Protein AF-A0A848F8J2-F1 (afdb_monomer)

Radius of gyration: 23.56 Å; Cα contacts (8 Å, |Δi|>4): 504; chains: 1; bounding box: 67×53×57 Å

pLDDT: mean 70.03, std 22.29, range [23.88, 97.38]

Secondary structure (DSSP, 8-state):
---EEEEEEEHHHHGGGS-GGGHHHHHHH--TTSEEEEEE---STT--B-HHHHHHHHHHH-SPPTT-EEEEES-B-HHHHHHHHHTTEEEEESS-----HHHHHHHHTS---------------PPPPPS---HHHHT-HHHHHHHS-----PPPPPP----PPPPPPTTSPPPHHHHHHHHHTEEEEETT-SS-B-TT---TTHHHHHHHTT-SEEEEE--SSGGG----HHHHHHHHHHHHHHHHHTT--EEEEEEEETT---PPPEEEEEEET--HHHHHHHHHHTT-SEEEEEETTEEEEEEEPHHHHHHHHHHHTT--

Organism: NCBI:txid2728836

Sequence (324 aa):
MKPTIRARIPGDKLHHAVPRAYHEALRKATRPEAQYSLLLFAHAPRDVVPSPPVRKALRRLGEPAPDGVVAVGTVFTEEALKLLDEAGARVVAYRKSRWTDESARQRQLKPGGIGPAPQGKGELHPPALPPCLDDAALHSCELVLAHACAYTDAAAPDEEPGGVPAEADPMAPADADDLLAGYANTNYFVAGLDAPLHPGDRNPALAGFLAGQGARSLAVLTAYNPRSQMLSLEENARRQGALRAALEAAGLRCVEAEGRARDGSARPVEPLLAVFDAPPLLLQRLMEEFGQNAVLLAAADAPPRLWLRPTFMRELAREEYASS

Mean predicted aligned error: 18.42 Å

Foldseek 3Di:
DAKDKDAWDALLCVCVVDDVLQNVVSPVQDDRRATWIETEDEAPQPDEAEQPNLVVRLVVNPDIGPVYYEYEYAHYEPNSVVSCVVRVYHYRHSDYDHDHNVNNVVVVVDDPDDDDDDDDDDDDDDDDDDPDPDPCCQLDLCNLVVLFDDPDDDDDDDDDDDDDDDDDDPDDPDAPVVVVVQQQQKWKAFPPQPGTAHAPDADQSQQVSCVVVVFFKKKKFALACALVNHDDPVVRVVSRVVLVVLCVVVVWDWTWMWIDGNVNPPDPTGIIIIIGSHGNVVVLVSCVVSNNQWMWMDGNPGRIGIRGRPVSVVVSVVSVVVVD

InterPro domains:
  IPR021710 Protein of unknown function DUF3293 [PF11697] (221-295)

Nearest PDB structures (foldseek):
  8ien-assembly1_P  TM=4.217E-01  e=2.468E+00  Homo sapiens
  3dtz-assembly1_C  TM=3.255E-01  e=3.139E+00  Thermoplasma acidophilum
  3dtz-assembly1_E  TM=3.085E-01  e=5.728E+00  Thermoplasma acidophilum
  3dtz-assembly1_B  TM=3.036E-01  e=8.728E+00  Thermoplasma acidophilum

Solvent-accessible surface area (backbone atoms only — not comparable to full-atom values): 18822 Å² total; per-residue (Å²): 130,82,66,49,74,45,75,62,38,44,34,68,55,43,52,81,78,45,64,76,93,46,36,65,59,45,56,75,74,46,50,56,93,38,33,28,17,41,38,41,45,67,63,49,100,84,40,68,42,40,33,69,57,49,56,53,45,56,68,71,61,60,80,68,24,94,72,27,35,38,37,35,31,22,25,48,11,57,60,23,47,51,56,33,53,78,65,61,31,48,77,44,54,76,46,93,61,94,39,42,49,65,60,52,44,60,60,65,72,60,74,88,80,77,82,93,79,79,95,76,83,88,81,96,69,84,84,72,81,76,85,81,76,53,74,69,65,48,54,31,56,68,56,51,50,71,65,28,53,82,79,72,81,83,77,83,81,84,84,86,85,90,84,88,86,77,89,79,69,98,75,66,80,70,51,71,64,56,54,50,47,52,62,56,44,28,35,38,39,40,69,90,48,97,63,56,48,32,56,64,43,74,52,85,61,48,39,60,47,30,53,76,66,76,38,63,28,38,36,39,42,53,30,51,38,39,68,79,43,87,65,56,70,66,58,25,51,52,39,35,52,51,49,50,51,53,39,50,75,68,72,44,56,67,41,58,22,37,42,40,54,68,86,67,58,93,65,77,77,40,73,30,37,35,27,43,49,66,34,51,73,55,52,53,48,50,26,62,74,40,32,30,49,58,32,42,38,35,40,60,91,48,45,23,31,48,27,61,30,74,65,47,57,52,49,50,55,49,49,61,66,70,80,106

Structure (mmCIF, N/CA/C/O backbone):
data_AF-A0A848F8J2-F1
#
_entry.id   AF-A0A848F8J2-F1
#
loop_
_atom_site.group_PDB
_atom_site.id
_atom_site.type_symbol
_atom_site.label_atom_id
_atom_site.label_alt_id
_atom_site.label_comp_id
_atom_site.label_asym_id
_atom_site.label_entity_id
_atom_site.label_seq_id
_atom_site.pdbx_PDB_ins_code
_atom_site.Cartn_x
_atom_site.Cartn_y
_atom_site.Cartn_z
_atom_site.occupancy
_atom_site.B_iso_or_equiv
_atom_site.auth_seq_id
_atom_site.auth_comp_id
_atom_site.auth_asym_id
_atom_site.auth_atom_id
_atom_site.pdbx_PDB_model_num
ATOM 1 N N . MET A 1 1 ? -27.385 -5.471 3.189 1.00 65.38 1 MET A N 1
ATOM 2 C CA . MET A 1 1 ? -27.061 -5.648 4.627 1.00 65.38 1 MET A CA 1
ATOM 3 C C . MET A 1 1 ? -28.319 -5.545 5.496 1.00 65.38 1 MET A C 1
ATOM 5 O O . MET A 1 1 ? -29.215 -4.784 5.138 1.00 65.38 1 MET A O 1
ATOM 9 N N . LYS A 1 2 ? -28.413 -6.297 6.606 1.00 71.19 2 LYS A N 1
ATOM 10 C CA . LYS A 1 2 ? -29.539 -6.238 7.562 1.00 71.19 2 LYS A CA 1
ATOM 11 C C . LYS A 1 2 ? -29.046 -5.628 8.887 1.00 71.19 2 LYS A C 1
ATOM 13 O O . LYS A 1 2 ? -28.210 -6.259 9.522 1.00 71.19 2 LYS A O 1
ATOM 18 N N . PRO A 1 3 ? -29.523 -4.438 9.294 1.00 79.56 3 PRO A N 1
ATOM 19 C CA . PRO A 1 3 ? -29.117 -3.828 10.556 1.00 79.56 3 PRO A CA 1
ATOM 20 C C . PRO A 1 3 ? -29.762 -4.539 11.748 1.00 79.56 3 PRO A C 1
ATOM 22 O O . PRO A 1 3 ? -30.919 -4.977 11.672 1.00 79.56 3 PRO A O 1
ATOM 25 N N . THR A 1 4 ? -29.019 -4.617 12.847 1.00 79.75 4 THR A N 1
ATOM 26 C CA . THR A 1 4 ? -29.522 -5.044 14.152 1.00 79.75 4 THR A CA 1
ATOM 27 C C . THR A 1 4 ? -30.098 -3.826 14.858 1.00 79.75 4 THR A C 1
ATOM 29 O O . THR A 1 4 ? -29.409 -2.830 15.054 1.00 79.75 4 THR A O 1
ATOM 32 N N . ILE A 1 5 ? -31.375 -3.904 15.219 1.00 84.06 5 ILE A N 1
ATOM 33 C CA . ILE A 1 5 ? -32.110 -2.818 15.870 1.00 84.06 5 ILE A CA 1
ATOM 34 C C . ILE A 1 5 ? -32.433 -3.284 17.279 1.00 84.06 5 ILE A C 1
ATOM 36 O O . ILE A 1 5 ? -32.982 -4.374 17.454 1.00 84.06 5 ILE A O 1
ATOM 40 N N . ARG A 1 6 ? -32.096 -2.471 18.274 1.00 80.06 6 ARG A N 1
ATOM 41 C CA . ARG A 1 6 ? -32.472 -2.710 19.665 1.00 80.06 6 ARG A CA 1
ATOM 42 C C . ARG A 1 6 ? -33.010 -1.418 20.256 1.00 80.06 6 ARG A C 1
ATOM 44 O O . ARG A 1 6 ? -32.333 -0.397 20.224 1.00 80.06 6 ARG A O 1
ATOM 51 N N . ALA A 1 7 ? -34.222 -1.471 20.785 1.00 78.62 7 ALA A N 1
ATOM 52 C CA . ALA A 1 7 ? -34.836 -0.335 21.453 1.00 78.62 7 ALA A CA 1
ATOM 53 C C . ALA A 1 7 ? -34.513 -0.365 22.953 1.00 78.62 7 ALA A C 1
ATOM 55 O O . ALA A 1 7 ? -34.409 -1.445 23.536 1.00 78.62 7 ALA A O 1
ATOM 56 N N . ARG A 1 8 ? -34.415 0.821 23.565 1.00 83.81 8 ARG A N 1
ATOM 57 C CA . ARG A 1 8 ? -34.371 1.024 25.026 1.00 83.81 8 ARG A CA 1
ATOM 58 C C . ARG A 1 8 ? -33.260 0.239 25.735 1.00 83.81 8 ARG A C 1
ATOM 60 O O . ARG A 1 8 ? -33.515 -0.508 26.677 1.00 83.81 8 ARG A O 1
ATOM 67 N N . ILE A 1 9 ? -32.021 0.415 25.285 1.00 81.56 9 ILE A N 1
ATOM 68 C CA . ILE A 1 9 ? -30.850 -0.089 26.004 1.00 81.56 9 ILE A CA 1
ATOM 69 C C . ILE A 1 9 ? -30.350 1.006 26.961 1.00 81.56 9 ILE A C 1
ATOM 71 O O . ILE A 1 9 ? -30.119 2.130 26.509 1.00 81.56 9 ILE A O 1
ATOM 75 N N . PRO A 1 10 ? -30.153 0.695 28.253 1.00 82.19 10 PRO A N 1
ATOM 76 C CA . PRO A 1 10 ? -29.422 1.561 29.176 1.00 82.19 10 PRO A CA 1
ATOM 77 C C . PRO A 1 10 ? -28.003 1.879 28.673 1.00 82.19 10 PRO A C 1
ATOM 79 O O . PRO A 1 10 ? -27.331 1.000 28.125 1.00 82.19 10 PRO A O 1
ATOM 82 N N . GLY A 1 11 ? -27.537 3.117 28.838 1.00 74.62 11 GLY A N 1
ATOM 83 C CA . GLY A 1 11 ? -26.233 3.570 28.345 1.00 74.62 11 GLY A CA 1
ATOM 84 C C . GLY A 1 11 ? -25.063 2.768 28.917 1.00 74.62 11 GLY A C 1
ATOM 85 O O . GLY A 1 11 ? -24.152 2.387 28.181 1.00 74.62 11 GLY A O 1
ATOM 86 N N . ASP A 1 12 ? -25.141 2.394 30.195 1.00 76.12 12 ASP A N 1
ATOM 87 C CA . ASP A 1 12 ? -24.174 1.516 30.862 1.00 76.12 12 ASP A CA 1
ATOM 88 C C . ASP A 1 12 ? -24.080 0.122 30.216 1.00 76.12 12 ASP A C 1
ATOM 90 O O . ASP A 1 12 ? -23.006 -0.470 30.193 1.00 76.12 12 ASP A O 1
ATOM 94 N N . LYS A 1 13 ? -25.162 -0.385 29.616 1.00 74.19 13 LYS A N 1
ATOM 95 C CA . LYS A 1 13 ? -25.239 -1.707 28.966 1.00 74.19 13 LYS A CA 1
ATOM 96 C C . LYS A 1 13 ? -25.069 -1.659 27.452 1.00 74.19 13 LYS A C 1
ATOM 98 O O . LYS A 1 13 ? -25.023 -2.713 26.811 1.00 74.19 13 LYS A O 1
ATOM 103 N N . LEU A 1 14 ? -24.949 -0.471 26.864 1.00 73.88 14 LEU A N 1
ATOM 104 C CA . LEU A 1 14 ? -24.878 -0.305 25.412 1.00 73.88 14 LEU A CA 1
ATOM 105 C C . LEU A 1 14 ? -23.631 -0.959 24.809 1.00 73.88 14 LEU A C 1
ATOM 107 O O . LEU A 1 14 ? -23.698 -1.550 23.731 1.00 73.88 14 LEU A O 1
ATOM 111 N N . HIS A 1 15 ? -22.522 -0.940 25.548 1.00 73.44 15 HIS A N 1
ATOM 112 C CA . HIS A 1 15 ? -21.264 -1.559 25.142 1.00 73.44 15 HIS A CA 1
ATOM 113 C C . HIS A 1 15 ? -21.375 -3.090 24.983 1.00 73.44 15 HIS A C 1
ATOM 115 O O . HIS A 1 15 ? -20.743 -3.660 24.101 1.00 73.44 15 HIS A O 1
ATOM 121 N N . HIS A 1 16 ? -22.244 -3.780 25.732 1.00 74.94 16 HIS A N 1
ATOM 122 C CA . HIS A 1 16 ? -22.472 -5.223 25.546 1.00 74.94 16 HIS A CA 1
ATOM 123 C C . HIS A 1 16 ? -23.199 -5.566 24.238 1.00 74.94 16 HIS A C 1
ATOM 125 O O . HIS A 1 16 ? -23.174 -6.714 23.794 1.00 74.94 16 HIS A O 1
ATOM 131 N N . ALA A 1 17 ? -23.883 -4.593 23.633 1.00 69.69 17 ALA A N 1
ATOM 132 C CA . ALA A 1 17 ? -24.648 -4.781 22.405 1.00 69.69 17 ALA A CA 1
ATOM 133 C C . ALA A 1 17 ? -23.855 -4.426 21.137 1.00 69.69 17 ALA A C 1
ATOM 135 O O . ALA A 1 17 ? -24.386 -4.584 20.035 1.00 69.69 17 ALA A O 1
ATOM 136 N N . VAL A 1 18 ? -22.608 -3.965 21.280 1.00 68.94 18 VAL A N 1
ATOM 137 C CA . VAL A 1 18 ? -21.735 -3.562 20.172 1.00 68.94 18 VAL A CA 1
ATOM 138 C C . VAL A 1 18 ? -20.347 -4.209 20.297 1.00 68.94 18 VAL A C 1
ATOM 140 O O . VAL A 1 18 ? -19.910 -4.526 21.406 1.00 68.94 18 VAL A O 1
ATOM 143 N N . PRO A 1 19 ? -19.625 -4.415 19.181 1.00 65.62 19 PRO A N 1
ATOM 144 C CA . PRO A 1 19 ? -18.249 -4.904 19.225 1.00 65.62 19 PRO A CA 1
ATOM 145 C C . PRO A 1 19 ? -17.336 -4.007 20.070 1.00 65.62 19 PRO A C 1
ATOM 147 O O . PRO A 1 19 ? -17.527 -2.790 20.123 1.00 65.62 19 PRO A O 1
ATOM 150 N N . ARG A 1 20 ? -16.297 -4.605 20.671 1.00 62.72 20 ARG A N 1
ATOM 151 C CA . ARG A 1 20 ? -15.348 -3.913 21.563 1.00 62.72 20 ARG A CA 1
ATOM 152 C C . ARG A 1 20 ? -14.714 -2.667 20.939 1.00 62.72 20 ARG A C 1
ATOM 154 O O . ARG A 1 20 ? -14.534 -1.678 21.635 1.00 62.72 20 ARG A O 1
ATOM 161 N N . ALA A 1 21 ? -14.479 -2.690 19.626 1.00 64.12 21 ALA A N 1
ATOM 162 C CA . ALA A 1 21 ? -13.934 -1.570 18.859 1.00 64.12 21 ALA A CA 1
ATOM 163 C C . ALA A 1 21 ? -14.737 -0.259 18.980 1.00 64.12 21 ALA A C 1
ATOM 165 O O . ALA A 1 21 ? -14.200 0.804 18.706 1.00 64.12 21 ALA A O 1
ATOM 166 N N . TYR A 1 22 ? -16.008 -0.318 19.386 1.00 71.50 22 TYR A N 1
ATOM 167 C CA . TYR A 1 22 ? -16.864 0.861 19.515 1.00 71.50 22 TYR A CA 1
ATOM 168 C C . TYR A 1 22 ? -17.042 1.326 20.964 1.00 71.50 22 TYR A C 1
ATOM 170 O O . TYR A 1 22 ? -17.676 2.350 21.178 1.00 71.50 22 TYR A O 1
ATOM 178 N N . HIS A 1 23 ? -16.529 0.599 21.966 1.00 78.00 23 HIS A N 1
ATOM 179 C CA . HIS A 1 23 ? -16.849 0.838 23.385 1.00 78.00 23 HIS A CA 1
ATOM 180 C C . HIS A 1 23 ? -16.468 2.238 23.857 1.00 78.00 23 HIS A C 1
ATOM 182 O O . HIS A 1 23 ? -17.256 2.884 24.544 1.00 78.00 23 HIS A O 1
ATOM 188 N N . GLU A 1 24 ? -15.289 2.714 23.476 1.00 75.56 24 GLU A N 1
ATOM 189 C CA . GLU A 1 24 ? -14.790 4.023 23.889 1.00 75.56 24 GLU A CA 1
ATOM 190 C C . GLU A 1 24 ? -15.572 5.166 23.227 1.00 75.56 24 GLU A C 1
ATOM 192 O O . GLU A 1 24 ? -16.096 6.046 23.910 1.00 75.56 24 GLU A O 1
ATOM 197 N N . ALA A 1 25 ? -15.746 5.106 21.904 1.00 74.38 25 ALA A N 1
ATOM 198 C CA . ALA A 1 25 ? -16.534 6.087 21.164 1.00 74.38 25 ALA A CA 1
ATOM 199 C C . ALA A 1 25 ? -18.000 6.116 21.633 1.00 74.38 25 ALA A C 1
ATOM 201 O O . ALA A 1 25 ? -18.611 7.180 21.719 1.00 74.38 25 A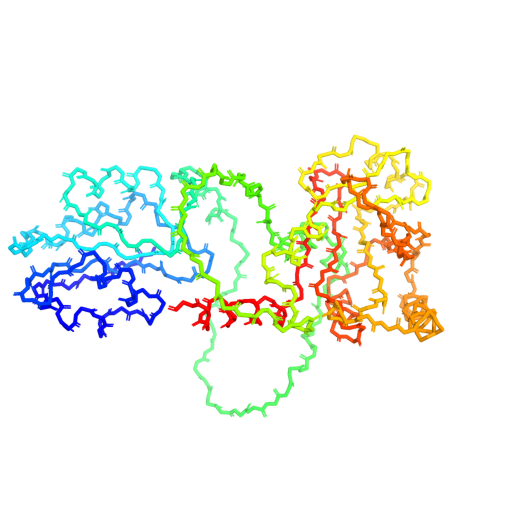LA A O 1
ATOM 202 N N . LEU A 1 26 ? -18.552 4.961 22.015 1.00 77.50 26 LEU A N 1
ATOM 203 C CA . LEU A 1 26 ? -19.886 4.855 22.597 1.00 77.50 26 LEU A CA 1
ATOM 204 C C . LEU A 1 26 ? -19.956 5.506 23.980 1.00 77.50 26 LEU A C 1
ATOM 206 O O . LEU A 1 26 ? -20.909 6.232 24.245 1.00 77.50 26 LEU A O 1
ATOM 210 N N . ARG A 1 27 ? -18.948 5.299 24.840 1.00 79.38 27 ARG A N 1
ATOM 211 C CA . ARG A 1 27 ? -18.852 5.961 26.154 1.00 79.38 27 ARG A CA 1
ATOM 212 C C . ARG A 1 27 ? -18.761 7.479 26.021 1.00 79.38 27 ARG A C 1
ATOM 214 O O . ARG A 1 27 ? -19.392 8.180 26.797 1.00 79.38 27 ARG A O 1
ATOM 221 N N . LYS A 1 28 ? -18.034 7.988 25.022 1.00 80.94 28 LYS A N 1
ATOM 222 C CA . LYS A 1 28 ? -17.962 9.430 24.721 1.00 80.94 28 LYS A CA 1
ATOM 223 C C . LYS A 1 28 ? -19.292 9.978 24.183 1.00 80.94 28 LYS A C 1
ATOM 225 O O . LYS A 1 28 ? -19.646 11.119 24.455 1.00 80.94 28 LYS A O 1
ATOM 230 N N . ALA A 1 29 ? -20.036 9.168 23.429 1.00 77.31 29 ALA A N 1
ATOM 231 C CA . ALA A 1 29 ? -21.286 9.574 22.788 1.00 77.31 29 ALA A CA 1
ATOM 232 C C . ALA A 1 29 ? -22.550 9.365 23.646 1.00 77.31 29 ALA A C 1
ATOM 234 O O . ALA A 1 29 ? -23.627 9.812 23.248 1.00 77.31 29 ALA A O 1
ATOM 235 N N . THR A 1 30 ? -22.472 8.668 24.783 1.00 84.62 30 THR A N 1
ATOM 236 C CA . THR A 1 30 ? -23.648 8.266 25.572 1.00 84.62 30 THR A CA 1
ATOM 237 C C . THR A 1 30 ? -23.450 8.482 27.067 1.00 84.62 30 THR A C 1
ATOM 239 O O . THR A 1 30 ? -22.330 8.511 27.563 1.00 84.62 30 THR A O 1
ATOM 242 N N . ARG A 1 31 ? -24.557 8.633 27.797 1.00 85.38 31 ARG A N 1
ATOM 243 C CA . ARG A 1 31 ? -24.578 8.774 29.254 1.00 85.38 31 ARG A CA 1
ATOM 244 C C . ARG A 1 31 ? -24.967 7.442 29.904 1.00 85.38 31 ARG A C 1
ATOM 246 O O . ARG A 1 31 ? -25.936 6.840 29.440 1.00 85.38 31 ARG A O 1
ATOM 253 N N . PRO A 1 32 ? -24.270 6.973 30.952 1.00 79.81 32 PRO A N 1
ATOM 254 C CA . PRO A 1 32 ? -24.562 5.689 31.596 1.00 79.81 32 PRO A CA 1
ATOM 255 C C . PRO A 1 32 ? -26.017 5.528 32.069 1.00 79.81 32 PRO A C 1
ATOM 257 O O . PRO A 1 32 ? -26.604 4.461 31.908 1.00 79.81 32 PRO A O 1
ATOM 260 N N . GLU A 1 33 ? -26.602 6.596 32.606 1.00 84.81 33 GLU A N 1
ATOM 261 C CA . GLU A 1 33 ? -27.946 6.659 33.191 1.00 84.81 33 GLU A CA 1
ATOM 262 C C . GLU A 1 33 ? -29.083 6.857 32.170 1.00 84.81 33 GLU A C 1
ATOM 264 O O . GLU A 1 33 ? -30.258 6.776 32.525 1.00 84.81 33 GLU A O 1
ATOM 269 N N . ALA A 1 34 ? -28.742 7.102 30.903 1.00 88.19 34 ALA A N 1
ATOM 270 C CA . ALA A 1 34 ? -29.687 7.369 29.821 1.00 88.19 34 ALA A CA 1
ATOM 271 C C . ALA A 1 34 ? -30.157 6.088 29.105 1.00 88.19 34 ALA A C 1
ATOM 273 O O . ALA A 1 34 ? -29.530 5.032 29.198 1.00 88.19 34 ALA A O 1
ATOM 274 N N . GLN A 1 35 ? -31.252 6.172 28.345 1.00 87.56 35 GLN A N 1
ATOM 275 C CA . GLN A 1 35 ? -31.778 5.079 27.523 1.00 87.56 35 GLN A CA 1
ATOM 276 C C . GLN A 1 35 ? -31.746 5.409 26.033 1.00 87.56 35 GLN A C 1
ATOM 278 O O . GLN A 1 35 ? -32.438 6.311 25.561 1.00 87.56 35 GLN A O 1
ATOM 283 N N . TYR A 1 36 ? -31.028 4.590 25.265 1.00 88.50 36 TYR A N 1
ATOM 284 C CA . TYR A 1 36 ? -30.838 4.800 23.833 1.00 88.50 36 TYR A CA 1
ATOM 285 C C . TYR A 1 36 ? -31.440 3.683 22.986 1.00 88.50 36 TYR A C 1
ATOM 287 O O . TYR A 1 36 ? -31.571 2.528 23.399 1.00 88.50 36 TYR A O 1
ATOM 295 N N . SER A 1 37 ? -31.783 4.029 21.750 1.00 86.94 37 SER A N 1
ATOM 296 C CA . SER A 1 37 ? -32.068 3.056 20.699 1.00 86.94 37 SER A CA 1
ATOM 297 C C . SER A 1 37 ? -30.820 2.811 19.865 1.00 86.94 37 SER A C 1
ATOM 299 O O . SER A 1 37 ? -30.243 3.752 19.338 1.00 86.94 37 SER A O 1
ATOM 301 N N . LEU A 1 38 ? -30.405 1.556 19.725 1.00 85.00 38 LEU A N 1
ATOM 302 C CA . LEU A 1 38 ? -29.206 1.170 18.990 1.00 85.00 38 LEU A CA 1
ATOM 303 C C . LEU A 1 38 ? -29.558 0.676 17.583 1.00 85.00 38 LEU A C 1
ATOM 305 O O . LEU A 1 38 ? -30.330 -0.274 17.417 1.00 85.00 38 LEU A O 1
ATOM 309 N N . LEU A 1 39 ? -28.913 1.273 16.584 1.00 86.12 39 LEU A N 1
ATOM 310 C CA . LEU A 1 39 ? -28.864 0.802 15.204 1.00 86.12 39 LEU A CA 1
ATOM 311 C C . LEU A 1 39 ? -27.446 0.311 14.900 1.00 86.12 39 LEU A C 1
ATOM 313 O O . LEU A 1 39 ? -26.558 1.106 14.611 1.00 86.12 39 LEU A O 1
ATOM 317 N N . LEU A 1 40 ? -27.226 -1.000 14.960 1.00 82.75 40 LEU A N 1
ATOM 318 C CA . LEU A 1 40 ? -25.940 -1.608 14.626 1.00 82.75 40 LEU A CA 1
ATOM 319 C C . LEU A 1 40 ? -25.950 -2.086 13.169 1.00 82.75 40 LEU A C 1
ATOM 321 O O . LEU A 1 40 ? -26.688 -3.003 12.794 1.00 82.75 40 LEU A O 1
ATOM 325 N N . PHE A 1 41 ? -25.117 -1.457 12.351 1.00 82.12 41 PHE A N 1
ATOM 326 C CA . PHE A 1 41 ? -24.884 -1.797 10.954 1.00 82.12 41 PHE A CA 1
ATOM 327 C C . PHE A 1 41 ? -23.680 -2.742 10.817 1.00 82.12 41 PHE A C 1
ATOM 329 O O . PHE A 1 41 ? -23.039 -3.121 11.801 1.00 82.12 41 PHE A O 1
ATOM 336 N N . ALA A 1 42 ? -23.416 -3.199 9.590 1.00 67.88 42 ALA A N 1
ATOM 337 C CA . ALA A 1 42 ? -22.268 -4.063 9.341 1.00 67.88 42 ALA A CA 1
ATOM 338 C C . ALA A 1 42 ? -20.972 -3.298 9.647 1.00 67.88 42 ALA A C 1
ATOM 340 O O . ALA A 1 42 ? -20.885 -2.088 9.421 1.00 67.88 42 ALA A O 1
ATOM 341 N N . HIS A 1 43 ? -20.034 -4.015 10.254 1.00 66.44 43 HIS A N 1
ATOM 342 C CA . HIS A 1 43 ? -18.868 -3.444 10.912 1.00 66.44 43 HIS A CA 1
ATOM 343 C C . HIS A 1 43 ? -17.556 -4.138 10.501 1.00 66.44 43 HIS A C 1
ATOM 345 O O . HIS A 1 43 ? -16.573 -4.088 11.240 1.00 66.44 43 HIS A O 1
ATOM 351 N N . ALA A 1 44 ? -17.526 -4.835 9.359 1.00 62.25 44 ALA A N 1
ATOM 352 C CA . ALA A 1 44 ? -16.283 -5.380 8.824 1.00 62.25 44 ALA A CA 1
ATOM 353 C C . ALA A 1 44 ? -15.389 -4.241 8.292 1.00 62.25 44 ALA A C 1
ATOM 355 O O . ALA A 1 44 ? -15.911 -3.206 7.864 1.00 62.25 44 ALA A O 1
ATOM 356 N N . PRO A 1 45 ? -14.054 -4.419 8.225 1.00 51.47 45 PRO A N 1
ATOM 357 C CA . PRO A 1 45 ? -13.120 -3.359 7.817 1.00 51.47 45 PRO A CA 1
ATOM 358 C C . PRO A 1 45 ? -13.385 -2.744 6.432 1.00 51.47 45 PRO A C 1
ATOM 360 O O . PRO A 1 45 ? -12.919 -1.647 6.142 1.00 51.47 45 PRO A O 1
ATOM 363 N N . ARG A 1 46 ? -14.114 -3.455 5.562 1.00 56.38 46 ARG A N 1
ATOM 364 C CA . ARG A 1 46 ? -14.454 -3.034 4.193 1.00 56.38 46 ARG A CA 1
ATOM 365 C C . ARG A 1 46 ? -15.913 -2.607 4.017 1.00 56.38 46 ARG A C 1
ATOM 367 O O . ARG A 1 46 ? -16.292 -2.266 2.895 1.00 56.38 46 ARG A O 1
ATOM 374 N N . ASP A 1 47 ? -16.717 -2.657 5.076 1.00 68.62 47 ASP A N 1
ATOM 375 C CA . ASP A 1 47 ? -18.129 -2.310 4.993 1.00 68.62 47 ASP A CA 1
ATOM 376 C C . ASP A 1 47 ? -18.308 -0.797 4.876 1.00 68.62 47 ASP A C 1
ATOM 378 O O . ASP A 1 47 ? -17.696 -0.011 5.594 1.00 68.62 47 ASP A O 1
ATOM 382 N N . VAL A 1 48 ? -19.201 -0.404 3.976 1.00 74.25 48 VAL A N 1
ATOM 383 C CA . VAL A 1 48 ? -19.707 0.962 3.859 1.00 74.25 48 VAL A CA 1
ATOM 384 C C . VAL A 1 48 ? -21.215 0.873 4.027 1.00 74.25 48 VAL A C 1
ATOM 386 O O . VAL A 1 48 ? -21.855 -0.008 3.447 1.00 74.25 48 VAL A O 1
ATOM 389 N N . VAL A 1 49 ? -21.778 1.750 4.850 1.00 80.81 49 VAL A N 1
ATOM 390 C CA . VAL A 1 49 ? -23.198 1.791 5.192 1.00 80.81 49 VAL A CA 1
ATOM 391 C C . VAL A 1 49 ? -23.877 2.878 4.348 1.00 80.81 49 VAL A C 1
ATOM 393 O O . VAL A 1 49 ? -23.784 4.054 4.702 1.00 80.81 49 VAL A O 1
ATOM 396 N N . PRO A 1 50 ? -24.557 2.519 3.240 1.00 82.44 50 PRO A N 1
ATOM 397 C CA . PRO A 1 50 ? -25.266 3.485 2.409 1.00 82.44 50 PRO A CA 1
ATOM 398 C C . PRO A 1 50 ? -26.626 3.874 3.008 1.00 82.44 50 PRO A C 1
ATOM 400 O O . PRO A 1 50 ? -27.123 3.249 3.952 1.00 82.44 50 PRO A O 1
ATOM 403 N N . SER A 1 51 ? -27.283 4.874 2.425 1.00 84.56 51 SER A N 1
ATOM 404 C CA . SER A 1 51 ? -28.555 5.413 2.918 1.00 84.56 51 SER A CA 1
ATOM 405 C C . SER A 1 51 ? -29.742 4.424 2.905 1.00 84.56 51 SER A C 1
ATOM 407 O O . SER A 1 51 ? -30.562 4.482 3.829 1.00 84.56 51 SER A O 1
ATOM 409 N N . PRO A 1 52 ? -29.885 3.457 1.963 1.00 83.75 52 PRO A N 1
ATOM 410 C CA . PRO A 1 52 ? -31.043 2.557 1.941 1.00 83.75 52 PRO A CA 1
ATOM 411 C C . PRO A 1 52 ? -31.233 1.687 3.203 1.00 83.75 52 PRO A C 1
ATOM 413 O O . PRO A 1 52 ? -32.356 1.640 3.725 1.00 83.75 52 PRO A O 1
ATOM 416 N N . PRO A 1 53 ? -30.206 0.988 3.740 1.00 82.94 53 PRO A N 1
ATOM 417 C CA . PRO A 1 53 ? -30.333 0.247 4.993 1.00 82.94 53 PRO A CA 1
ATOM 418 C C . PRO A 1 53 ? -30.567 1.158 6.201 1.00 82.94 53 PRO A C 1
ATOM 420 O O . PRO A 1 53 ? -31.324 0.755 7.083 1.00 82.94 53 PRO A O 1
ATOM 423 N N . VAL A 1 54 ? -30.005 2.372 6.226 1.00 84.56 54 VAL A N 1
ATOM 424 C CA . VAL A 1 54 ? -30.258 3.373 7.281 1.00 84.56 54 VAL A CA 1
ATOM 425 C C . VAL A 1 54 ? -31.720 3.801 7.281 1.00 84.56 54 VAL A C 1
ATOM 427 O O . VAL A 1 54 ? -32.404 3.670 8.294 1.00 84.56 54 VAL A O 1
ATOM 430 N N . ARG A 1 55 ? -32.254 4.185 6.117 1.00 86.88 55 ARG A N 1
ATOM 431 C CA . ARG A 1 55 ? -33.664 4.562 5.954 1.00 86.88 55 ARG A CA 1
ATOM 432 C C . ARG A 1 55 ? -34.605 3.437 6.383 1.00 86.88 55 ARG A C 1
ATOM 434 O O . ARG A 1 55 ? -35.631 3.670 7.018 1.00 86.88 55 ARG A O 1
ATOM 441 N N . LYS A 1 56 ? -34.260 2.189 6.048 1.00 83.25 56 LYS A N 1
ATOM 442 C CA . LYS A 1 56 ? -35.022 1.010 6.484 1.00 83.25 56 LYS A CA 1
ATOM 443 C C . LYS A 1 56 ? -34.915 0.784 7.994 1.00 83.25 56 LYS A C 1
ATOM 445 O O . LYS A 1 56 ? -35.900 0.350 8.583 1.00 83.25 56 LYS A O 1
ATOM 450 N N . ALA A 1 57 ? -33.760 1.043 8.603 1.00 85.50 57 ALA A N 1
ATOM 451 C CA . ALA A 1 57 ? -33.551 0.900 10.039 1.00 85.50 57 ALA A CA 1
ATOM 452 C C . ALA A 1 57 ? -34.371 1.921 10.833 1.00 85.50 57 ALA A C 1
ATOM 454 O O . ALA A 1 57 ? -35.123 1.519 11.713 1.00 85.50 57 ALA A O 1
ATOM 455 N N . LEU A 1 58 ? -34.304 3.201 10.454 1.00 85.56 58 LEU A N 1
ATOM 456 C CA . LEU A 1 58 ? -35.045 4.290 11.096 1.00 85.56 58 LEU A CA 1
ATOM 457 C C . LEU A 1 58 ? -36.559 4.055 11.042 1.00 85.56 58 LEU A C 1
ATOM 459 O O . LEU A 1 58 ? -37.227 4.089 12.069 1.00 85.56 58 LEU A O 1
ATOM 463 N N . ARG A 1 59 ? -37.098 3.671 9.874 1.00 86.56 59 ARG A N 1
ATOM 464 C CA . ARG A 1 59 ? -38.525 3.316 9.757 1.00 86.56 59 ARG A CA 1
ATOM 465 C C . ARG A 1 59 ? -38.935 2.121 10.617 1.00 86.56 59 ARG A C 1
ATOM 467 O O . ARG A 1 59 ? -40.074 2.057 11.056 1.00 86.56 59 ARG A O 1
ATOM 474 N N . ARG A 1 60 ? -38.044 1.141 10.800 1.00 84.75 60 ARG A N 1
ATOM 475 C CA . ARG A 1 60 ? -38.322 -0.062 11.605 1.00 84.75 60 ARG A CA 1
ATOM 476 C C . ARG A 1 60 ? -38.148 0.166 13.099 1.00 84.75 60 ARG A C 1
ATOM 478 O O . ARG A 1 60 ? -38.720 -0.598 13.866 1.00 84.75 60 ARG A O 1
ATOM 485 N N . LEU A 1 61 ? -37.335 1.143 13.489 1.00 83.44 61 LEU A N 1
ATOM 486 C CA . LEU A 1 61 ? -37.165 1.524 14.882 1.00 83.44 61 LEU A CA 1
ATOM 487 C C . LEU A 1 61 ? -38.463 2.120 15.440 1.00 83.44 61 LEU A C 1
ATOM 489 O O . LEU A 1 61 ? -38.835 1.789 16.560 1.00 83.44 61 LEU A O 1
ATOM 493 N N . GLY A 1 62 ? -39.175 2.919 14.638 1.00 81.25 62 GLY A N 1
ATOM 494 C CA . GLY A 1 62 ? -40.390 3.596 15.084 1.00 81.25 62 GLY A CA 1
ATOM 495 C C . GLY A 1 62 ? -40.051 4.736 16.042 1.00 81.25 62 GLY A C 1
ATOM 496 O O . GLY A 1 62 ? -39.211 5.574 15.717 1.00 81.25 62 GLY A O 1
ATOM 497 N N . GLU A 1 63 ? -40.697 4.769 17.207 1.00 83.88 63 GLU A N 1
ATOM 498 C CA . GLU A 1 63 ? -40.431 5.779 18.234 1.00 83.88 63 GLU A CA 1
ATOM 499 C C . GLU A 1 63 ? -39.068 5.521 18.916 1.00 83.88 63 GLU A C 1
ATOM 501 O O . GLU A 1 63 ? -38.837 4.418 19.431 1.00 83.88 63 GLU A O 1
ATOM 506 N N . PRO A 1 64 ? -38.141 6.498 18.912 1.00 86.69 64 PRO A N 1
ATOM 507 C CA . PRO A 1 64 ? -36.832 6.341 19.531 1.00 86.69 64 PRO A CA 1
ATOM 508 C C . PRO A 1 64 ? -36.927 6.278 21.062 1.00 86.69 64 PRO A C 1
ATOM 510 O O . PRO A 1 64 ? -37.932 6.623 21.678 1.00 86.69 64 PRO A O 1
ATOM 513 N N . ALA A 1 65 ? -35.846 5.824 21.695 1.00 85.56 65 ALA A N 1
ATOM 514 C CA . ALA A 1 65 ? -35.748 5.858 23.152 1.00 85.56 65 ALA A CA 1
ATOM 515 C C . ALA A 1 65 ? -35.627 7.319 23.639 1.00 85.56 65 ALA A C 1
ATOM 517 O O . ALA A 1 65 ? -35.198 8.166 22.852 1.00 85.56 65 ALA A O 1
ATOM 518 N N . PRO A 1 66 ? -35.954 7.613 24.913 1.00 82.38 66 PRO A N 1
ATOM 519 C CA . PRO A 1 66 ? -36.022 8.985 25.425 1.00 82.38 66 PRO A CA 1
ATOM 520 C C . PRO A 1 66 ? -34.751 9.813 25.207 1.00 82.38 66 PRO A C 1
ATOM 522 O O . PRO A 1 66 ? -34.837 11.004 24.930 1.00 82.38 66 PRO A O 1
ATOM 525 N N . ASP A 1 67 ? -33.572 9.187 25.274 1.00 86.38 67 ASP A N 1
ATOM 526 C CA . ASP A 1 67 ? -32.291 9.878 25.103 1.00 86.38 67 ASP A CA 1
ATOM 527 C C . ASP A 1 67 ? -31.741 9.817 23.669 1.00 86.38 67 ASP A C 1
ATOM 529 O O . ASP A 1 67 ? -30.625 10.275 23.397 1.00 86.38 67 ASP A O 1
ATOM 533 N N . GLY A 1 68 ? -32.529 9.287 22.732 1.00 88.12 68 GLY A N 1
ATOM 534 C CA . GLY A 1 68 ? -32.272 9.318 21.298 1.00 88.12 68 GLY A CA 1
ATOM 535 C C . GLY A 1 68 ? -31.742 8.010 20.712 1.00 88.12 68 GLY A C 1
ATOM 536 O O . GLY A 1 68 ? -31.838 6.922 21.293 1.00 88.12 68 GLY A O 1
ATOM 537 N N . VAL A 1 69 ? -31.199 8.121 19.501 1.00 90.44 69 VAL A N 1
ATOM 538 C CA . VAL A 1 69 ? -30.711 6.993 18.699 1.00 90.44 69 VAL A CA 1
ATOM 539 C C . VAL A 1 69 ? -29.189 7.018 18.639 1.00 90.44 69 VAL A C 1
ATOM 541 O O . VAL A 1 69 ? -28.586 8.081 18.533 1.00 90.44 69 VAL A O 1
ATOM 544 N N . VAL A 1 70 ? -28.565 5.846 18.682 1.00 87.94 70 VAL A N 1
ATOM 545 C CA . VAL A 1 70 ? -27.134 5.650 18.458 1.00 87.94 70 VAL A CA 1
ATOM 546 C C . VAL A 1 70 ? -26.962 4.724 17.262 1.00 87.94 70 VAL A C 1
ATOM 548 O O . VAL A 1 70 ? -27.442 3.589 17.273 1.00 87.94 70 VAL A O 1
ATOM 551 N N . ALA A 1 71 ? -26.296 5.209 16.220 1.00 88.31 71 ALA A N 1
ATOM 552 C CA . ALA A 1 71 ? -26.027 4.457 15.003 1.00 88.31 71 ALA A CA 1
ATOM 553 C C . ALA A 1 71 ? -24.552 4.060 14.942 1.00 88.31 71 ALA A C 1
ATOM 555 O O . ALA A 1 71 ? -23.678 4.918 14.969 1.00 88.31 71 ALA A O 1
ATOM 556 N N . VAL A 1 72 ? -24.283 2.758 14.847 1.00 81.94 72 VAL A N 1
ATOM 557 C CA . VAL A 1 72 ? -22.934 2.181 14.900 1.00 81.94 72 VAL A CA 1
ATOM 558 C C . VAL A 1 72 ? -22.625 1.454 13.598 1.00 81.94 72 VAL A C 1
ATOM 560 O O . VAL A 1 72 ? -23.421 0.624 13.160 1.00 81.94 72 VAL A O 1
ATOM 563 N N . GLY A 1 73 ? -21.475 1.723 12.981 1.00 78.81 73 GLY A N 1
ATOM 564 C CA . GLY A 1 73 ? -21.051 1.063 11.740 1.00 78.81 73 GLY A CA 1
ATOM 565 C C . GLY A 1 73 ? -19.618 1.410 11.341 1.00 78.81 73 GLY A C 1
ATOM 566 O O . GLY A 1 73 ? -19.022 2.309 11.927 1.00 78.81 73 GLY A O 1
ATOM 567 N N . THR A 1 74 ? -19.056 0.712 10.346 1.00 72.44 74 THR A N 1
ATOM 568 C CA . THR A 1 74 ? -17.663 0.956 9.923 1.00 72.44 74 THR A CA 1
ATOM 569 C C . THR A 1 74 ? -17.485 2.368 9.360 1.00 72.44 74 THR A C 1
ATOM 571 O O . THR A 1 74 ? -16.736 3.170 9.909 1.00 72.44 74 THR A O 1
ATOM 574 N N . VAL A 1 75 ? -18.191 2.676 8.269 1.00 80.81 75 VAL A N 1
ATOM 575 C CA . VAL A 1 75 ? -18.214 3.983 7.602 1.00 80.81 75 VAL A CA 1
ATOM 576 C C . VAL A 1 75 ? -19.617 4.216 7.063 1.00 80.81 75 VAL A C 1
ATOM 578 O O . VAL A 1 75 ? -20.232 3.281 6.553 1.00 80.81 75 VAL A O 1
ATOM 581 N N . PHE A 1 76 ? -20.120 5.443 7.149 1.00 80.56 76 PHE A N 1
ATOM 582 C CA . PHE A 1 76 ? -21.405 5.841 6.576 1.00 80.56 76 PHE A CA 1
ATOM 583 C C . PHE A 1 76 ? -21.180 6.717 5.344 1.00 80.56 76 PHE A C 1
ATOM 585 O O . PHE A 1 76 ? -20.235 7.504 5.314 1.00 80.56 76 PHE A O 1
ATOM 592 N N . THR A 1 77 ? -22.039 6.579 4.335 1.00 82.00 77 THR A N 1
ATOM 593 C CA . THR A 1 77 ? -22.064 7.525 3.211 1.00 82.00 77 THR A CA 1
ATOM 594 C C . THR A 1 77 ? -22.567 8.895 3.664 1.00 82.00 77 THR A C 1
ATOM 596 O O . THR A 1 77 ? -23.231 9.008 4.694 1.00 82.00 77 THR A O 1
ATOM 599 N N . GLU A 1 78 ? -22.283 9.946 2.902 1.00 78.00 78 GLU A N 1
ATOM 600 C CA . GLU A 1 78 ? -22.768 11.303 3.163 1.00 78.00 78 GLU A CA 1
ATOM 601 C C . GLU A 1 78 ? -24.301 11.340 3.219 1.00 78.00 78 GLU A C 1
ATOM 603 O O . GLU A 1 78 ? -24.884 11.941 4.121 1.00 78.00 78 GLU A O 1
ATOM 608 N N . GLU A 1 79 ? -24.976 10.609 2.329 1.00 86.06 79 GLU A N 1
ATOM 609 C CA . GLU A 1 79 ? -26.433 10.495 2.320 1.00 86.06 79 GLU A CA 1
ATOM 610 C C . GLU A 1 79 ? -26.957 9.718 3.536 1.00 86.06 79 GLU A C 1
ATOM 612 O O . GLU A 1 79 ? -28.023 10.034 4.068 1.00 86.06 79 GLU A O 1
ATOM 617 N N . ALA A 1 80 ? -26.222 8.706 4.003 1.00 86.31 80 ALA A N 1
ATOM 618 C CA . ALA A 1 80 ? -26.549 7.988 5.231 1.00 86.31 80 ALA A CA 1
ATOM 619 C C . ALA A 1 80 ? -26.361 8.860 6.479 1.00 86.31 80 ALA A C 1
ATOM 621 O O . ALA A 1 80 ? -27.220 8.838 7.360 1.00 86.31 80 ALA A O 1
ATOM 622 N N . LEU A 1 81 ? -25.274 9.634 6.544 1.00 85.19 81 LEU A N 1
ATOM 623 C CA . LEU A 1 81 ? -25.003 10.580 7.626 1.00 85.19 81 LEU A CA 1
ATOM 624 C C . LEU A 1 81 ? -26.087 11.652 7.697 1.00 85.19 81 LEU A C 1
ATOM 626 O O . LEU A 1 81 ? -26.602 11.902 8.780 1.00 85.19 81 LEU A O 1
ATOM 630 N N . LYS A 1 82 ? -26.509 12.202 6.552 1.00 85.88 82 LYS A N 1
ATOM 631 C CA . LYS A 1 82 ? -27.602 13.178 6.492 1.00 85.88 82 LYS A CA 1
ATOM 632 C C . LYS A 1 82 ? -28.915 12.622 7.055 1.00 85.88 82 LYS A C 1
ATOM 634 O O . LYS A 1 82 ? -29.566 13.289 7.846 1.00 85.88 82 LYS A O 1
ATOM 639 N N . LEU A 1 83 ? -29.279 11.382 6.715 1.00 88.00 83 LEU A N 1
ATOM 640 C CA . LEU A 1 83 ? -30.478 10.741 7.278 1.00 88.00 83 LEU A CA 1
ATOM 641 C C . LEU A 1 83 ? -30.381 10.499 8.790 1.00 88.00 83 LEU A C 1
ATOM 643 O O . LEU A 1 83 ? -31.400 10.503 9.479 1.00 88.00 83 LEU A O 1
ATOM 647 N N . LEU A 1 84 ? -29.183 10.205 9.297 1.00 87.94 84 LEU A N 1
ATOM 648 C CA . LEU A 1 84 ? -28.951 10.001 10.727 1.00 87.94 84 LEU A CA 1
ATOM 649 C C . LEU A 1 84 ? -29.005 11.327 11.487 1.00 87.94 84 LEU A C 1
ATOM 651 O O . LEU A 1 84 ? -29.611 11.373 12.554 1.00 87.94 84 LEU A O 1
ATOM 655 N N . ASP A 1 85 ? -28.446 12.389 10.913 1.00 87.25 85 ASP A N 1
ATOM 656 C CA . ASP A 1 85 ? -28.492 13.749 11.451 1.00 87.25 85 ASP A CA 1
ATOM 657 C C . ASP A 1 85 ? -29.930 14.290 11.506 1.00 87.25 85 ASP A C 1
ATOM 659 O O . ASP A 1 85 ? -30.397 14.700 12.566 1.00 87.25 85 ASP A O 1
ATOM 663 N N . GLU A 1 86 ? -30.695 14.146 10.416 1.00 86.88 86 GLU A N 1
ATOM 664 C CA . GLU A 1 86 ? -32.127 14.488 10.365 1.00 86.88 86 GLU A CA 1
ATOM 665 C C . GLU A 1 86 ? -32.958 13.714 11.405 1.00 86.88 86 GLU A C 1
ATOM 667 O O . GLU A 1 86 ? -33.977 14.204 11.891 1.00 86.88 86 GLU A O 1
ATOM 672 N N . ALA A 1 87 ? -32.524 12.504 11.769 1.00 84.50 87 ALA A N 1
ATOM 673 C CA . ALA A 1 87 ? -33.155 11.685 12.801 1.00 84.50 87 ALA A CA 1
ATOM 674 C C . ALA A 1 87 ? -32.643 11.976 14.227 1.00 84.50 87 ALA A C 1
ATOM 676 O O . ALA A 1 87 ? -33.048 11.284 15.166 1.00 84.50 87 ALA A O 1
ATOM 677 N N . GLY A 1 88 ? -31.735 12.943 14.405 1.00 84.12 88 GLY A N 1
ATOM 678 C CA . GLY A 1 88 ? -31.101 13.255 15.689 1.00 84.12 88 GLY A CA 1
ATOM 679 C C . GLY A 1 88 ? -30.261 12.102 16.252 1.00 84.12 88 GLY A C 1
ATOM 680 O O . GLY A 1 88 ? -30.110 11.970 17.469 1.00 84.12 88 GLY A O 1
ATOM 681 N N . ALA A 1 89 ? -29.765 11.212 15.390 1.00 88.25 89 ALA A N 1
ATOM 682 C CA . ALA A 1 89 ? -28.999 10.046 15.797 1.00 88.25 89 ALA A CA 1
ATOM 683 C C . ALA A 1 89 ? -27.532 10.409 16.050 1.00 88.25 89 ALA A C 1
ATOM 685 O O . ALA A 1 89 ? -26.861 11.023 15.224 1.00 88.25 89 ALA A O 1
ATOM 686 N N . ARG A 1 90 ? -26.992 9.937 17.174 1.00 88.81 90 ARG A N 1
ATOM 687 C CA . ARG A 1 90 ? -25.559 10.011 17.459 1.00 88.81 90 ARG A CA 1
ATOM 688 C C . ARG A 1 90 ? -24.838 8.941 16.652 1.00 88.81 90 ARG A C 1
ATOM 690 O O . ARG A 1 90 ? -25.082 7.746 16.837 1.00 88.81 90 ARG A O 1
ATOM 697 N N . VAL A 1 91 ? -23.959 9.365 15.753 1.00 86.31 91 VAL A N 1
ATOM 698 C CA . VAL A 1 91 ? -23.209 8.453 14.888 1.00 86.31 91 VAL A CA 1
ATOM 699 C C . VAL A 1 91 ? -21.899 8.060 15.556 1.00 86.31 91 VAL A C 1
ATOM 701 O O . VAL A 1 91 ? -21.086 8.906 15.914 1.00 86.31 91 VAL A O 1
ATOM 704 N N . VAL A 1 92 ? -21.686 6.756 15.684 1.00 83.19 92 VAL A N 1
ATOM 705 C CA . VAL A 1 92 ? -20.449 6.147 16.167 1.00 83.19 92 VAL A CA 1
ATOM 706 C C . VAL A 1 92 ? -19.883 5.312 15.022 1.00 83.19 92 VAL A C 1
ATOM 708 O O . VAL A 1 92 ? -20.213 4.138 14.842 1.00 83.19 92 VAL A O 1
ATOM 711 N N . ALA A 1 93 ? -19.078 5.967 14.187 1.00 76.81 93 ALA A N 1
ATOM 712 C CA . ALA A 1 93 ? -18.418 5.343 13.049 1.00 76.81 93 ALA A CA 1
ATOM 713 C C . ALA A 1 93 ? -17.021 4.843 13.440 1.00 76.81 93 ALA A C 1
ATOM 715 O O . ALA A 1 93 ? -16.313 5.528 14.175 1.00 76.81 93 ALA A O 1
ATOM 716 N N . TYR A 1 94 ? -16.618 3.678 12.929 1.00 53.69 94 TYR A N 1
ATOM 717 C CA . TYR A 1 94 ? -15.263 3.149 13.136 1.00 53.69 94 TYR A CA 1
ATOM 718 C C . TYR A 1 94 ? -14.210 4.011 12.437 1.00 53.69 94 TYR A C 1
ATOM 720 O O . TYR A 1 94 ? -13.101 4.152 12.933 1.00 53.69 94 TYR A O 1
ATOM 728 N N . ARG A 1 95 ? -14.551 4.591 11.279 1.00 54.75 95 ARG A N 1
ATOM 729 C CA . ARG A 1 95 ? -13.677 5.493 10.521 1.00 54.75 95 ARG A CA 1
ATOM 730 C C . ARG A 1 95 ? -14.460 6.689 9.998 1.00 54.75 95 ARG A C 1
ATOM 732 O O . ARG A 1 95 ? -15.641 6.583 9.662 1.00 54.75 95 ARG A O 1
ATOM 739 N N . LYS A 1 96 ? -13.775 7.825 9.876 1.00 55.75 96 LYS A N 1
ATOM 740 C CA . LYS A 1 96 ? -14.285 9.020 9.198 1.00 55.75 96 LYS A CA 1
ATOM 741 C C . LYS A 1 96 ? -13.726 9.025 7.778 1.00 55.75 96 LYS A C 1
ATOM 743 O O . LYS A 1 96 ? -12.544 9.264 7.570 1.00 55.75 96 LYS A O 1
ATOM 748 N N . SER A 1 97 ? -14.558 8.712 6.793 1.00 57.12 97 SER A N 1
ATOM 749 C CA . SER A 1 97 ? -14.185 8.776 5.376 1.00 57.12 97 SER A CA 1
ATOM 750 C C . SER A 1 97 ? -15.384 9.248 4.566 1.00 57.12 97 SER A C 1
ATOM 752 O O . SER A 1 97 ? -16.515 8.893 4.895 1.00 57.12 97 SER A O 1
ATOM 754 N N . ARG A 1 98 ? -15.149 10.030 3.508 1.00 58.72 98 ARG A N 1
ATOM 755 C CA . ARG A 1 98 ? -16.223 10.514 2.632 1.00 58.72 98 ARG A CA 1
ATOM 756 C C . ARG A 1 98 ? -16.577 9.449 1.599 1.00 58.72 98 ARG A C 1
ATOM 758 O O . ARG A 1 98 ? -15.752 9.081 0.769 1.00 58.72 98 ARG A O 1
ATOM 765 N N . TRP A 1 99 ? -17.801 8.943 1.680 1.00 66.56 99 TRP A N 1
ATOM 766 C CA . TRP A 1 99 ? -18.376 7.990 0.733 1.00 66.56 99 TRP A CA 1
ATOM 767 C C . TRP A 1 99 ? -19.721 8.511 0.252 1.00 66.56 99 TRP A C 1
ATOM 769 O O . TRP A 1 99 ? -20.439 9.126 1.029 1.00 66.56 99 TRP A O 1
ATOM 779 N N . THR A 1 100 ? -20.098 8.205 -0.985 1.00 73.38 100 THR A N 1
ATOM 780 C CA . THR A 1 100 ? -21.449 8.452 -1.496 1.00 73.38 100 THR A CA 1
ATOM 781 C C . THR A 1 100 ? -22.170 7.123 -1.673 1.00 73.38 100 THR A C 1
ATOM 783 O O . THR A 1 100 ? -21.547 6.062 -1.798 1.00 73.38 100 THR A O 1
ATOM 786 N N . ASP A 1 101 ? -23.497 7.148 -1.699 1.00 73.19 101 ASP A N 1
ATOM 787 C CA . ASP A 1 101 ? -24.300 5.965 -2.017 1.00 73.19 101 ASP A CA 1
ATOM 788 C C . ASP A 1 101 ? -23.920 5.376 -3.379 1.00 73.19 101 ASP A C 1
ATOM 790 O O . ASP A 1 101 ? -23.905 4.154 -3.556 1.00 73.19 101 ASP A O 1
ATOM 794 N N . GLU A 1 102 ? -23.576 6.241 -4.332 1.00 56.53 102 GLU A N 1
ATOM 795 C CA . GLU A 1 102 ? -23.123 5.846 -5.658 1.00 56.53 102 GLU A CA 1
ATOM 796 C C . GLU A 1 102 ? -21.785 5.097 -5.605 1.00 56.53 102 GLU A C 1
ATOM 798 O O . GLU A 1 102 ? -21.689 3.993 -6.149 1.00 56.53 102 GLU A O 1
ATOM 803 N N . SER A 1 103 ? -20.778 5.619 -4.895 1.00 57.56 103 SER A N 1
ATOM 804 C CA . SER A 1 103 ? -19.472 4.956 -4.786 1.00 57.56 103 SER A CA 1
ATOM 805 C C . SER A 1 103 ? -19.547 3.653 -3.982 1.00 57.56 103 SER A C 1
ATOM 807 O O . SER A 1 103 ? -18.923 2.649 -4.345 1.00 57.56 103 SER A O 1
ATOM 809 N N . ALA A 1 104 ? -20.393 3.606 -2.949 1.00 63.19 104 ALA A N 1
ATOM 810 C CA . ALA A 1 104 ? -20.698 2.380 -2.216 1.00 63.19 104 ALA A CA 1
ATOM 811 C C . ALA A 1 104 ? -21.389 1.333 -3.111 1.00 63.19 104 ALA A C 1
ATOM 813 O O . ALA A 1 104 ? -21.069 0.142 -3.042 1.00 63.19 104 ALA A O 1
ATOM 814 N N . ARG A 1 105 ? -22.308 1.759 -3.989 1.00 64.19 105 ARG A N 1
ATOM 815 C CA . ARG A 1 105 ? -23.010 0.882 -4.935 1.00 64.19 105 ARG A CA 1
ATOM 816 C C . ARG A 1 105 ? -22.077 0.355 -6.023 1.00 64.19 105 ARG A C 1
ATOM 818 O O . ARG A 1 105 ? -22.122 -0.837 -6.305 1.00 64.19 105 ARG A O 1
ATOM 825 N N . GLN A 1 106 ? -21.210 1.191 -6.591 1.00 51.09 106 GLN A N 1
ATOM 826 C CA . GLN A 1 106 ? -20.213 0.768 -7.583 1.00 51.09 106 GLN A CA 1
ATOM 827 C C . GLN A 1 106 ? -19.255 -0.293 -7.012 1.00 51.09 106 GLN A C 1
ATOM 829 O O . GLN A 1 106 ? -18.898 -1.244 -7.705 1.00 51.09 106 GLN A O 1
ATOM 834 N N . ARG A 1 107 ? -18.919 -0.200 -5.719 1.00 57.75 107 ARG A N 1
ATOM 835 C CA . ARG A 1 107 ? -18.140 -1.220 -4.999 1.00 57.75 107 ARG A CA 1
ATOM 836 C C . ARG A 1 107 ? -18.918 -2.524 -4.765 1.00 57.75 107 ARG A C 1
ATOM 838 O O . ARG A 1 107 ? -18.323 -3.592 -4.829 1.00 57.75 107 ARG A O 1
ATOM 845 N N . GLN A 1 108 ? -20.229 -2.454 -4.512 1.00 50.72 108 GLN A N 1
ATOM 846 C CA . GLN A 1 108 ? -21.097 -3.631 -4.317 1.00 50.72 108 GLN A CA 1
ATOM 847 C C . GLN A 1 108 ? -21.513 -4.315 -5.634 1.00 50.72 108 GLN A C 1
ATOM 849 O O . GLN A 1 108 ? -21.833 -5.501 -5.630 1.00 50.72 108 GLN A O 1
ATOM 854 N N . LEU A 1 109 ? -21.506 -3.586 -6.756 1.00 32.25 109 LEU A N 1
ATOM 855 C CA . LEU A 1 109 ? -21.833 -4.082 -8.101 1.00 32.25 109 LEU A CA 1
ATOM 856 C C . LEU A 1 109 ? -20.667 -4.795 -8.806 1.00 32.25 109 LEU A C 1
ATOM 858 O O . LEU A 1 109 ? -20.861 -5.307 -9.905 1.00 32.25 109 LEU A O 1
ATOM 862 N N . LYS A 1 110 ? -19.486 -4.880 -8.182 1.00 34.03 110 LYS A N 1
ATOM 863 C CA . LYS A 1 110 ? -18.411 -5.803 -8.577 1.00 34.03 110 LYS A CA 1
ATOM 864 C C . LYS A 1 110 ? -18.432 -7.035 -7.651 1.00 34.03 110 LYS A C 1
ATOM 866 O O . LYS A 1 110 ? -17.754 -7.014 -6.623 1.00 34.03 110 LYS A O 1
ATOM 871 N N . PRO A 1 111 ? -19.204 -8.104 -7.938 1.00 35.62 111 PRO A N 1
ATOM 872 C CA . PRO A 1 111 ? -19.178 -9.305 -7.120 1.00 35.62 111 PRO A CA 1
ATOM 873 C C . PRO A 1 111 ? -18.102 -10.271 -7.636 1.00 35.62 111 PRO A C 1
ATOM 875 O O . PRO A 1 111 ? -18.307 -10.975 -8.619 1.00 35.62 111 PRO A O 1
ATOM 878 N N . GLY A 1 112 ? -16.970 -10.365 -6.938 1.00 32.84 112 GLY A N 1
ATOM 879 C CA . GLY A 1 112 ? -16.184 -11.602 -6.935 1.00 32.84 112 GLY A CA 1
ATOM 880 C C . GLY A 1 112 ? -16.884 -12.598 -6.011 1.00 32.84 112 GLY A C 1
ATOM 881 O O . GLY A 1 112 ? -16.716 -12.529 -4.796 1.00 32.84 112 GLY A O 1
ATOM 882 N N . GLY A 1 113 ? -17.765 -13.428 -6.571 1.00 30.02 113 GLY A N 1
ATOM 883 C CA . GLY A 1 113 ? -18.598 -14.368 -5.828 1.00 30.02 113 GLY A CA 1
ATOM 884 C C . GLY A 1 113 ? -17.884 -15.666 -5.455 1.00 30.02 113 GLY A C 1
ATOM 885 O O . GLY A 1 113 ? -17.129 -16.206 -6.251 1.00 30.02 113 GLY A O 1
ATOM 886 N N . ILE A 1 114 ? -18.217 -16.205 -4.281 1.00 30.81 114 ILE A N 1
ATOM 887 C CA . ILE A 1 114 ? -18.236 -17.648 -4.010 1.00 30.81 114 ILE A CA 1
ATOM 888 C C . ILE A 1 114 ? -19.501 -17.909 -3.181 1.00 30.81 114 ILE A C 1
ATOM 890 O O . ILE A 1 114 ? -19.742 -17.243 -2.172 1.00 30.81 114 ILE A O 1
ATOM 894 N N . GLY A 1 115 ? -20.356 -18.810 -3.673 1.00 27.02 115 GLY A N 1
ATOM 895 C CA . GLY A 1 115 ? -21.607 -19.216 -3.028 1.00 27.02 115 GLY A CA 1
ATOM 896 C C . GLY A 1 115 ? -21.387 -19.962 -1.703 1.00 27.02 115 GLY A C 1
ATOM 897 O O . GLY A 1 115 ? -20.254 -20.283 -1.346 1.00 27.02 115 GLY A O 1
ATOM 898 N N . PRO A 1 116 ? -22.458 -20.240 -0.942 1.00 37.53 116 PRO A N 1
ATOM 899 C CA . PRO A 1 116 ? -22.326 -20.843 0.374 1.00 37.53 116 PRO A CA 1
ATOM 900 C C . PRO A 1 116 ? -22.048 -22.346 0.245 1.00 37.53 116 PRO A C 1
ATOM 902 O O . PRO A 1 116 ? -22.737 -23.046 -0.495 1.00 37.53 116 PRO A O 1
ATOM 905 N N . ALA A 1 117 ? -21.078 -22.854 1.002 1.00 26.00 117 ALA A N 1
ATOM 906 C CA . ALA A 1 117 ? -20.838 -24.287 1.175 1.00 26.00 117 ALA A CA 1
ATOM 907 C C . ALA A 1 117 ? -20.459 -24.573 2.650 1.00 26.00 117 ALA A C 1
ATOM 909 O O . ALA A 1 117 ? -20.217 -23.633 3.408 1.00 26.00 117 ALA A O 1
ATOM 910 N N . PRO A 1 118 ? -20.541 -25.828 3.118 1.00 29.20 118 PRO A N 1
ATOM 911 C CA . PRO A 1 118 ? -21.497 -26.265 4.125 1.00 29.20 118 PRO A CA 1
ATOM 912 C C . PRO A 1 118 ? -20.891 -26.347 5.530 1.00 29.20 118 PRO A C 1
ATOM 914 O O . PRO A 1 118 ? -19.683 -26.281 5.736 1.00 29.20 118 PRO A O 1
ATOM 917 N N . GLN A 1 119 ? -21.771 -26.534 6.512 1.00 36.44 119 GLN A N 1
ATOM 918 C CA . GLN A 1 119 ? -21.402 -26.857 7.887 1.00 36.44 119 GLN A CA 1
ATOM 919 C C . GLN A 1 119 ? -20.631 -28.189 7.929 1.00 36.44 119 GLN A C 1
ATOM 921 O O . GLN A 1 119 ? -21.158 -29.222 7.524 1.00 36.44 119 GLN A O 1
ATOM 926 N N . GLY A 1 120 ? -19.404 -28.165 8.452 1.00 26.81 120 GLY A N 1
ATOM 927 C CA . GLY A 1 120 ? -18.573 -29.343 8.695 1.00 26.81 120 GLY A CA 1
ATOM 928 C C . GLY A 1 120 ? -17.567 -29.054 9.808 1.00 26.81 120 GLY A C 1
ATOM 929 O O . GLY A 1 120 ? -16.893 -28.029 9.792 1.00 26.81 120 GLY A O 1
ATOM 930 N N . LYS A 1 121 ? -17.552 -29.917 10.824 1.00 30.73 121 LYS A N 1
ATOM 931 C CA . LYS A 1 121 ? -16.783 -29.793 12.068 1.00 30.73 121 LYS A CA 1
ATOM 932 C C . LYS A 1 121 ? -15.275 -29.974 11.841 1.00 30.73 121 LYS A C 1
ATOM 934 O O . LYS A 1 121 ? -14.898 -30.865 11.100 1.00 30.73 121 LYS A O 1
ATOM 939 N N . GLY A 1 122 ? -14.491 -29.192 12.592 1.00 29.30 122 GLY A N 1
ATOM 940 C CA . GLY A 1 122 ? -13.226 -29.566 13.243 1.00 29.30 122 GLY A CA 1
ATOM 941 C C . GLY A 1 122 ? -12.075 -30.093 12.383 1.00 29.30 122 GLY A C 1
ATOM 942 O O . GLY A 1 122 ? -12.113 -31.233 11.957 1.00 29.30 122 GLY A O 1
ATOM 943 N N . GLU A 1 123 ? -11.018 -29.290 12.238 1.00 27.72 123 GLU A N 1
ATOM 944 C CA . GLU A 1 123 ? -9.661 -29.529 12.782 1.00 27.72 123 GLU A CA 1
ATOM 945 C C . GLU A 1 123 ? -8.656 -28.569 12.117 1.00 27.72 123 GLU A C 1
ATOM 947 O O . GLU A 1 123 ? -8.709 -28.309 10.916 1.00 27.72 123 GLU A O 1
ATOM 952 N N . LEU A 1 124 ? -7.770 -27.972 12.926 1.00 30.23 124 LEU A N 1
ATOM 953 C CA . LEU A 1 124 ? -6.721 -27.060 12.467 1.00 30.23 124 LEU A CA 1
ATOM 954 C C . LEU A 1 124 ? -5.621 -27.852 11.744 1.00 30.23 124 LEU A C 1
ATOM 956 O O . LEU A 1 124 ? -4.832 -28.536 12.388 1.00 30.23 124 LEU A O 1
ATOM 960 N N . HIS A 1 125 ? -5.507 -27.663 10.432 1.00 25.78 125 HIS A N 1
ATOM 961 C CA . HIS A 1 125 ? -4.280 -27.912 9.674 1.00 25.78 125 HIS A CA 1
ATOM 962 C C . HIS A 1 125 ? -3.887 -26.642 8.897 1.00 25.78 125 HIS A C 1
ATOM 964 O O . HIS A 1 125 ? -4.769 -25.879 8.489 1.00 25.78 125 HIS A O 1
ATOM 970 N N . PRO A 1 126 ? -2.579 -26.375 8.703 1.00 27.92 126 PRO A N 1
ATOM 971 C CA . PRO A 1 126 ? -2.111 -25.232 7.920 1.00 27.92 126 PRO A CA 1
ATOM 972 C C . PRO A 1 126 ? -2.638 -25.341 6.479 1.00 27.92 126 PRO A C 1
ATOM 974 O O . PRO A 1 126 ? -2.667 -26.448 5.935 1.00 27.92 126 PRO A O 1
ATOM 977 N N . PRO A 1 127 ? -3.079 -24.238 5.846 1.00 31.28 127 PRO A N 1
ATOM 978 C CA . PRO A 1 127 ? -3.730 -24.324 4.549 1.00 31.28 127 PRO A CA 1
ATOM 979 C C . PRO A 1 127 ? -2.735 -24.799 3.487 1.00 31.28 127 PRO A C 1
ATOM 981 O O . PRO A 1 127 ? -1.747 -24.126 3.189 1.00 31.28 127 PRO A O 1
ATOM 984 N N . ALA A 1 128 ? -3.027 -25.958 2.897 1.00 29.81 128 ALA A N 1
ATOM 985 C CA . ALA A 1 128 ? -2.464 -26.350 1.617 1.00 29.81 128 ALA A CA 1
ATOM 986 C C . ALA A 1 128 ? -2.889 -25.336 0.540 1.00 29.81 128 ALA A C 1
ATOM 988 O O . ALA A 1 128 ? -3.988 -24.778 0.589 1.00 29.81 128 ALA A O 1
ATOM 989 N N . LEU A 1 129 ? -1.996 -25.101 -0.425 1.00 26.95 129 LEU A N 1
ATOM 990 C CA . LEU A 1 129 ? -2.253 -24.298 -1.623 1.00 26.95 129 LEU A CA 1
ATOM 991 C C . LEU A 1 129 ? -3.588 -24.715 -2.278 1.00 26.95 129 LEU A C 1
ATOM 993 O O . LEU A 1 129 ? -3.778 -25.912 -2.511 1.00 26.95 129 LEU A O 1
ATOM 997 N N . PRO A 1 130 ? -4.503 -23.776 -2.591 1.00 29.08 130 PRO A N 1
ATOM 998 C CA . PRO A 1 130 ? -5.723 -24.112 -3.313 1.00 29.08 130 PRO A CA 1
ATOM 999 C C . PRO A 1 130 ? -5.378 -24.655 -4.714 1.00 29.08 130 PRO A C 1
ATOM 1001 O O . PRO A 1 130 ? -4.478 -24.119 -5.368 1.00 29.08 130 PRO A O 1
ATOM 1004 N N . PRO A 1 131 ? -6.059 -25.717 -5.182 1.00 34.50 131 PRO A N 1
ATOM 1005 C CA . PRO A 1 131 ? -5.797 -26.304 -6.487 1.00 34.50 131 PRO A CA 1
ATOM 1006 C C . PRO A 1 131 ? -6.266 -25.349 -7.595 1.00 34.50 131 PRO A C 1
ATOM 1008 O O . PRO A 1 131 ? -7.367 -24.807 -7.522 1.00 34.50 131 PRO A O 1
ATOM 1011 N N . CYS A 1 132 ? -5.389 -25.152 -8.586 1.00 33.06 132 CYS A N 1
ATOM 1012 C CA . CYS A 1 132 ? -5.561 -24.399 -9.836 1.00 33.06 132 CYS A CA 1
ATOM 1013 C C . CYS A 1 132 ? -6.180 -22.988 -9.715 1.00 33.06 132 CYS A C 1
ATOM 1015 O O . CYS A 1 132 ? -7.336 -22.762 -10.065 1.00 33.06 132 CYS A O 1
ATOM 1017 N N . LEU A 1 133 ? -5.362 -22.011 -9.309 1.00 33.81 133 LEU A N 1
ATOM 1018 C CA . LEU A 1 133 ? -5.482 -20.655 -9.857 1.00 33.81 133 LEU A CA 1
ATOM 1019 C C . LEU A 1 133 ? -4.908 -20.710 -11.276 1.00 33.81 133 LEU A C 1
ATOM 1021 O O . LEU A 1 133 ? -3.790 -21.194 -11.447 1.00 33.81 133 LEU A O 1
ATOM 1025 N N . ASP A 1 134 ? -5.673 -20.299 -12.283 1.00 36.12 134 ASP A N 1
ATOM 1026 C CA . ASP A 1 134 ? -5.151 -20.219 -13.645 1.00 36.12 134 ASP A CA 1
ATOM 1027 C C . ASP A 1 134 ? -4.009 -19.182 -13.728 1.00 36.12 134 ASP A C 1
ATOM 1029 O O . ASP A 1 134 ? -3.969 -18.199 -12.979 1.00 36.12 134 ASP A O 1
ATOM 1033 N N . ASP A 1 135 ? -3.046 -19.408 -14.629 1.00 34.69 135 ASP A N 1
ATOM 1034 C CA . ASP A 1 135 ? -1.897 -18.506 -14.813 1.00 34.69 135 ASP A CA 1
ATOM 1035 C C . ASP A 1 135 ? -2.358 -17.066 -15.124 1.00 34.69 135 ASP A C 1
ATOM 1037 O O . ASP A 1 135 ? -1.720 -16.086 -14.743 1.00 34.69 135 ASP A O 1
ATOM 1041 N N . ALA A 1 136 ? -3.527 -16.907 -15.752 1.00 36.59 136 ALA A N 1
ATOM 1042 C CA . ALA A 1 136 ? -4.109 -15.606 -16.067 1.00 36.59 136 ALA A CA 1
ATOM 1043 C C . ALA A 1 136 ? -4.516 -14.801 -14.814 1.00 36.59 136 ALA A C 1
ATOM 1045 O O . ALA A 1 136 ? -4.266 -13.592 -14.764 1.00 36.59 136 ALA A O 1
ATOM 1046 N N . ALA A 1 137 ? -5.096 -15.443 -13.795 1.00 35.66 137 ALA A N 1
ATOM 1047 C CA . ALA A 1 137 ? -5.456 -14.818 -12.525 1.00 35.66 137 ALA A CA 1
ATOM 1048 C C . ALA A 1 137 ? -4.224 -14.513 -11.667 1.00 35.66 137 ALA A C 1
ATOM 1050 O O . ALA A 1 137 ? -4.197 -13.486 -10.985 1.00 35.66 137 ALA A O 1
ATOM 1051 N N . LEU A 1 138 ? -3.185 -15.353 -11.735 1.00 35.22 138 LEU A N 1
ATOM 1052 C CA . LEU A 1 138 ? -1.942 -15.149 -10.984 1.00 35.22 138 LEU A CA 1
ATOM 1053 C C . LEU A 1 138 ? -1.205 -13.859 -11.386 1.00 35.22 138 LEU A C 1
ATOM 1055 O O . LEU A 1 138 ? -0.506 -13.273 -10.562 1.00 35.22 138 LEU A O 1
ATOM 1059 N N . HIS A 1 139 ? -1.404 -13.396 -12.623 1.00 40.19 139 HIS A N 1
ATOM 1060 C CA . HIS A 1 139 ? -0.724 -12.235 -13.201 1.00 40.19 139 HIS A CA 1
ATOM 1061 C C . HIS A 1 139 ? -1.654 -11.035 -13.489 1.00 40.19 139 HIS A C 1
ATOM 1063 O O . HIS A 1 139 ? -1.272 -10.120 -14.223 1.00 40.19 139 HIS A O 1
ATOM 1069 N N . SER A 1 140 ? -2.883 -11.018 -12.962 1.00 41.91 140 SER A N 1
ATOM 1070 C CA . SER A 1 140 ? -3.824 -9.911 -13.192 1.00 41.91 140 SER A CA 1
ATOM 1071 C C . SER A 1 140 ? -3.493 -8.685 -12.331 1.00 41.91 140 SER A C 1
ATOM 1073 O O . SER A 1 140 ? -3.496 -8.756 -11.099 1.00 41.91 140 SER A O 1
ATOM 1075 N N . CYS A 1 141 ? -3.286 -7.530 -12.974 1.00 41.72 141 CYS A N 1
ATOM 1076 C CA . CYS A 1 141 ? -3.072 -6.242 -12.301 1.00 41.72 141 CYS A CA 1
ATOM 1077 C C . CYS A 1 141 ? -4.228 -5.861 -11.371 1.00 41.72 141 CYS A C 1
ATOM 1079 O O . CYS A 1 141 ? -3.993 -5.294 -10.306 1.00 41.72 141 CYS A O 1
ATOM 1081 N N . GLU A 1 142 ? -5.468 -6.207 -11.730 1.00 42.31 142 GLU A N 1
ATOM 1082 C CA . GLU A 1 142 ? -6.632 -5.940 -10.882 1.00 42.31 142 GLU A CA 1
ATOM 1083 C C . GLU A 1 142 ? -6.590 -6.750 -9.580 1.00 42.31 142 GLU A C 1
ATOM 1085 O O . GLU A 1 142 ? -6.961 -6.224 -8.535 1.00 42.31 142 GLU A O 1
ATOM 1090 N N . LEU A 1 143 ? -6.105 -7.998 -9.609 1.00 44.59 143 LEU A N 1
ATOM 1091 C CA . LEU A 1 143 ? -5.934 -8.823 -8.406 1.00 44.59 143 LEU A CA 1
ATOM 1092 C C . LEU A 1 143 ? -4.793 -8.290 -7.538 1.00 44.59 143 LEU A C 1
ATOM 1094 O O . LEU A 1 143 ? -4.991 -8.061 -6.346 1.00 44.59 143 LEU A O 1
ATOM 1098 N N . VAL A 1 144 ? -3.638 -8.011 -8.149 1.00 41.38 144 VAL A N 1
ATOM 1099 C CA . VAL A 1 144 ? -2.469 -7.402 -7.490 1.00 41.38 144 VAL A CA 1
ATOM 1100 C C . VAL A 1 144 ? -2.874 -6.108 -6.764 1.00 41.38 144 VAL A C 1
ATOM 1102 O O . V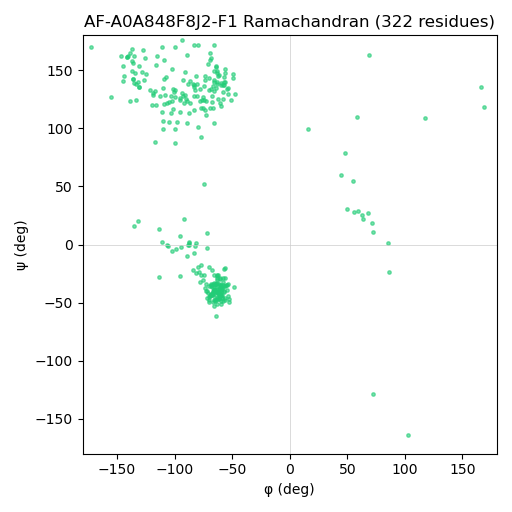AL A 1 144 ? -2.632 -5.963 -5.566 1.00 41.38 144 VAL A O 1
ATOM 1105 N N . LEU A 1 145 ? -3.594 -5.203 -7.434 1.00 47.56 145 LEU A N 1
ATOM 1106 C CA . LEU A 1 145 ? -4.034 -3.933 -6.849 1.00 47.56 145 LEU A CA 1
ATOM 1107 C C . LEU A 1 145 ? -5.239 -4.057 -5.903 1.00 47.56 145 LEU A C 1
ATOM 1109 O O . LEU A 1 145 ? -5.366 -3.244 -4.990 1.00 47.56 145 LEU A O 1
ATOM 1113 N N . ALA A 1 146 ? -6.109 -5.063 -6.051 1.00 44.66 146 ALA A N 1
ATOM 1114 C CA . ALA A 1 146 ? -7.215 -5.311 -5.114 1.00 44.66 146 ALA A CA 1
ATOM 1115 C C . ALA A 1 146 ? -6.737 -5.764 -3.720 1.00 44.66 146 ALA A C 1
ATOM 1117 O O . ALA A 1 146 ? -7.479 -5.623 -2.731 1.00 44.66 146 ALA A O 1
ATOM 1118 N N . HIS A 1 147 ? -5.515 -6.302 -3.643 1.00 38.78 147 HIS A N 1
ATOM 1119 C CA . HIS A 1 147 ? -4.833 -6.650 -2.398 1.00 38.78 147 HIS A CA 1
ATOM 1120 C C . HIS A 1 147 ? -4.094 -5.464 -1.759 1.00 38.78 147 HIS A C 1
ATOM 1122 O O . HIS A 1 147 ? -3.929 -5.455 -0.538 1.00 38.78 147 HIS A O 1
ATOM 1128 N N . ALA A 1 148 ? -3.746 -4.432 -2.535 1.00 39.88 148 ALA A N 1
ATOM 1129 C CA . ALA A 1 148 ? -3.189 -3.185 -2.023 1.00 39.88 148 ALA A CA 1
ATOM 1130 C C . ALA A 1 148 ? -4.288 -2.355 -1.338 1.00 39.88 148 ALA A C 1
ATOM 1132 O O . ALA A 1 148 ? -5.251 -1.908 -1.969 1.00 39.88 148 ALA A O 1
ATOM 1133 N N . CYS A 1 149 ? -4.176 -2.132 -0.029 1.00 41.44 149 CYS A N 1
ATOM 1134 C CA . CYS A 1 149 ? -5.044 -1.167 0.636 1.00 41.44 149 CYS A CA 1
ATOM 1135 C C . CYS A 1 149 ? -4.697 0.240 0.136 1.00 41.44 149 CYS A C 1
ATOM 1137 O O . CYS A 1 149 ? -3.546 0.659 0.156 1.00 41.44 149 CYS A O 1
ATOM 1139 N N . ALA A 1 150 ? -5.707 0.984 -0.310 1.00 33.38 150 ALA A N 1
ATOM 1140 C CA . ALA A 1 150 ? -5.563 2.406 -0.563 1.00 33.38 150 ALA A CA 1
ATOM 1141 C C . ALA A 1 150 ? -5.302 3.122 0.771 1.00 33.38 150 ALA A C 1
ATOM 1143 O O . ALA A 1 150 ? -6.237 3.297 1.549 1.00 33.38 150 ALA A O 1
ATOM 1144 N N . TYR A 1 151 ? -4.064 3.531 1.036 1.00 36.12 151 TYR A N 1
ATOM 1145 C CA . TYR A 1 151 ? -3.838 4.717 1.855 1.00 36.12 151 TYR A CA 1
ATOM 1146 C C . TYR A 1 151 ? -4.055 5.907 0.922 1.00 36.12 151 TYR A C 1
ATOM 1148 O O . TYR A 1 151 ? -3.248 6.164 0.037 1.00 36.12 151 TYR A O 1
ATOM 1156 N N . THR A 1 152 ? -5.224 6.534 1.016 1.00 29.84 152 THR A N 1
ATOM 1157 C CA . THR A 1 152 ? -5.478 7.846 0.411 1.00 29.84 152 THR A CA 1
ATOM 1158 C C . THR A 1 152 ? -5.249 8.900 1.479 1.00 29.84 152 THR A C 1
ATOM 1160 O O . THR A 1 152 ? -5.874 8.798 2.534 1.00 29.84 152 THR A O 1
ATOM 1163 N N . ASP A 1 153 ? -4.361 9.846 1.168 1.00 28.08 153 ASP A N 1
ATOM 1164 C CA . ASP A 1 153 ? -4.078 11.134 1.812 1.00 28.08 153 ASP A CA 1
ATOM 1165 C C . ASP A 1 153 ? -4.624 11.326 3.229 1.00 28.08 153 ASP A C 1
ATOM 1167 O O . ASP A 1 153 ? -5.776 11.717 3.442 1.00 28.08 153 ASP A O 1
ATOM 1171 N N . ALA A 1 154 ? -3.740 11.128 4.207 1.00 28.08 154 ALA A N 1
ATOM 1172 C CA . ALA A 1 154 ? -3.870 11.805 5.483 1.00 28.08 154 ALA A CA 1
ATOM 1173 C C . ALA A 1 154 ? -3.581 13.298 5.258 1.00 28.08 154 ALA A C 1
ATOM 1175 O O . ALA A 1 154 ? -2.484 13.676 4.851 1.00 28.08 154 ALA A O 1
ATOM 1176 N N . ALA A 1 155 ? -4.581 14.145 5.502 1.00 25.50 155 ALA A N 1
ATOM 1177 C CA . ALA A 1 155 ? -4.358 15.570 5.691 1.00 25.50 155 ALA A CA 1
ATOM 1178 C C . ALA A 1 155 ? -3.594 15.775 7.008 1.00 25.50 155 ALA A C 1
ATOM 1180 O O . ALA A 1 155 ? -3.950 15.170 8.022 1.00 25.50 155 ALA A O 1
ATOM 1181 N N . ALA A 1 156 ? -2.558 16.614 6.978 1.00 26.61 156 ALA A N 1
ATOM 1182 C CA . ALA A 1 156 ? -1.828 17.035 8.170 1.00 26.61 156 ALA A CA 1
ATOM 1183 C C . ALA A 1 156 ? -2.787 17.681 9.193 1.00 26.61 156 ALA A C 1
ATOM 1185 O O . ALA A 1 156 ? -3.677 18.431 8.775 1.00 26.61 156 ALA A O 1
ATOM 1186 N N . PRO A 1 157 ? -2.642 17.421 10.504 1.00 31.53 157 PRO A N 1
ATOM 1187 C CA . PRO A 1 157 ? -3.353 18.189 11.512 1.00 31.53 157 PRO A CA 1
ATOM 1188 C C . PRO A 1 157 ? -2.644 19.525 11.783 1.00 31.53 157 PRO A C 1
ATOM 1190 O O . PRO A 1 157 ? -1.419 19.586 11.875 1.00 31.53 157 PRO A O 1
ATOM 1193 N N . ASP A 1 158 ? -3.453 20.578 11.905 1.00 30.84 158 ASP A N 1
ATOM 1194 C CA . ASP A 1 158 ? -3.078 21.907 12.392 1.00 30.84 158 ASP A CA 1
ATOM 1195 C C . ASP A 1 158 ? -2.605 21.865 13.866 1.00 30.84 158 ASP A C 1
ATOM 1197 O O . ASP A 1 158 ? -3.083 21.054 14.663 1.00 30.84 158 ASP A O 1
ATOM 1201 N N . GLU A 1 159 ? -1.669 22.757 14.210 1.00 31.95 159 GLU A N 1
ATOM 1202 C CA . GLU A 1 159 ? -0.951 22.863 15.493 1.00 31.95 159 GLU A CA 1
ATOM 1203 C C . GLU A 1 159 ? -1.802 23.239 16.738 1.00 31.95 159 GLU A C 1
ATOM 1205 O O . GLU A 1 159 ? -2.583 24.190 16.700 1.00 31.95 159 GLU A O 1
ATOM 1210 N N . GLU A 1 160 ? -1.472 22.556 17.859 1.00 37.44 160 GLU A N 1
ATOM 1211 C CA . GLU A 1 160 ? -1.258 23.031 19.261 1.00 37.44 160 GLU A CA 1
ATOM 1212 C C . GLU A 1 160 ? -2.443 23.558 20.132 1.00 37.44 160 GLU A C 1
ATOM 1214 O O . GLU A 1 160 ? -3.479 23.954 19.598 1.00 37.44 160 GLU A O 1
ATOM 1219 N N . PRO A 1 161 ? -2.321 23.662 21.494 1.00 47.00 161 PRO A N 1
ATOM 1220 C CA . PRO A 1 161 ? -1.194 23.284 22.381 1.00 47.00 161 PRO A CA 1
ATOM 1221 C C . PRO A 1 161 ? -1.533 22.513 23.690 1.00 47.00 161 PRO A C 1
ATOM 1223 O O . PRO A 1 161 ? -2.615 22.642 24.263 1.00 47.00 161 PRO A O 1
ATOM 1226 N N . GLY A 1 162 ? -0.501 21.873 24.270 1.00 26.16 162 GLY A N 1
ATOM 1227 C CA . GLY A 1 162 ? -0.192 21.998 25.711 1.00 26.16 162 GLY A CA 1
ATOM 1228 C C . GLY A 1 162 ? -0.255 20.757 26.628 1.00 26.16 162 GLY A C 1
ATOM 1229 O O . GLY A 1 162 ? -1.329 20.359 27.072 1.00 26.16 162 GLY A O 1
ATOM 1230 N N . GLY A 1 163 ? 0.918 20.268 27.069 1.00 23.88 163 GLY A N 1
ATOM 1231 C CA . GLY A 1 163 ? 1.099 19.429 28.272 1.00 23.88 163 GLY A CA 1
ATOM 1232 C C . GLY A 1 163 ? 2.495 18.782 28.381 1.00 23.88 163 GLY A C 1
ATOM 1233 O O . GLY A 1 163 ? 2.881 18.023 27.506 1.00 23.88 163 GLY A O 1
ATOM 1234 N N . VAL A 1 164 ? 3.259 19.107 29.434 1.00 26.56 164 VAL A N 1
ATOM 1235 C CA . VAL A 1 164 ? 4.711 18.829 29.629 1.00 26.56 164 VAL A CA 1
ATOM 1236 C C . VAL A 1 164 ? 5.009 17.401 30.177 1.00 26.56 164 VAL A C 1
ATOM 1238 O O . VAL A 1 164 ? 4.071 16.689 30.528 1.00 26.56 164 VAL A O 1
ATOM 1241 N N . PRO A 1 165 ? 6.280 16.942 30.256 1.00 34.38 165 PRO A N 1
ATOM 1242 C CA . PRO A 1 165 ? 6.806 15.791 29.527 1.00 34.38 165 PRO A CA 1
ATOM 1243 C C . PRO A 1 165 ? 6.932 14.519 30.393 1.00 34.38 165 PRO A C 1
ATOM 1245 O O . PRO A 1 165 ? 7.220 14.583 31.587 1.00 34.38 165 PRO A O 1
ATOM 1248 N N . ALA A 1 166 ? 6.817 13.344 29.777 1.00 29.50 166 ALA A N 1
ATOM 1249 C CA . ALA A 1 166 ? 7.373 12.114 30.338 1.00 29.50 166 ALA A CA 1
ATOM 1250 C C . ALA A 1 166 ? 8.658 11.789 29.568 1.00 29.50 166 ALA A C 1
ATOM 1252 O O . ALA A 1 166 ? 8.663 11.817 28.338 1.00 29.50 166 ALA A O 1
ATOM 1253 N N . GLU A 1 167 ? 9.752 11.580 30.299 1.00 28.48 167 GLU A N 1
ATOM 1254 C CA . GLU A 1 167 ? 11.098 11.355 29.766 1.00 28.48 167 GLU A CA 1
ATOM 1255 C C . GLU A 1 167 ? 11.105 10.253 28.696 1.00 28.48 167 GLU A C 1
ATOM 1257 O O . GLU A 1 167 ? 10.646 9.134 28.927 1.00 28.48 167 GLU A O 1
ATOM 1262 N N . ALA A 1 168 ? 11.607 10.605 27.511 1.00 28.61 168 ALA A N 1
ATOM 1263 C CA . ALA A 1 168 ? 11.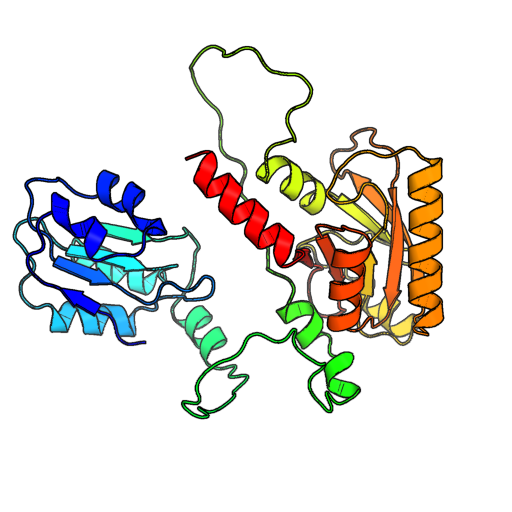662 9.733 26.350 1.00 28.61 168 ALA A CA 1
ATOM 1264 C C . ALA A 1 168 ? 12.784 8.696 26.493 1.00 28.61 168 ALA A C 1
ATOM 1266 O O . ALA A 1 168 ? 13.955 9.043 26.654 1.00 28.61 168 ALA A O 1
ATOM 1267 N N . ASP A 1 169 ? 12.409 7.425 26.380 1.00 28.52 169 ASP A N 1
ATOM 1268 C CA . ASP A 1 169 ? 13.324 6.306 26.186 1.00 28.52 169 ASP A CA 1
ATOM 1269 C C . ASP A 1 169 ? 13.818 6.321 24.719 1.00 28.52 169 ASP A C 1
ATOM 1271 O O . ASP A 1 169 ? 12.998 6.213 23.802 1.00 28.52 169 ASP A O 1
ATOM 1275 N N . PRO A 1 170 ? 15.125 6.494 24.441 1.00 27.86 170 PRO A N 1
ATOM 1276 C CA . PRO A 1 170 ? 15.648 6.781 23.098 1.00 27.86 170 PRO A CA 1
ATOM 1277 C C . PRO A 1 170 ? 15.613 5.598 22.108 1.00 27.86 170 PRO A C 1
ATOM 1279 O O . PRO A 1 170 ? 16.209 5.688 21.034 1.00 27.86 170 PRO A O 1
ATOM 1282 N N . MET A 1 171 ? 14.950 4.486 22.444 1.00 31.09 171 MET A N 1
ATOM 1283 C CA . MET A 1 171 ? 14.891 3.274 21.613 1.00 31.09 171 MET A CA 1
ATOM 1284 C C . MET A 1 171 ? 13.497 2.630 21.486 1.00 31.09 171 MET A C 1
ATOM 1286 O O . MET A 1 171 ? 13.393 1.489 21.026 1.00 31.09 171 MET A O 1
ATOM 1290 N N . ALA A 1 172 ? 12.414 3.332 21.832 1.00 27.80 172 ALA A N 1
ATOM 1291 C CA . ALA A 1 172 ? 11.073 2.871 21.465 1.00 27.80 172 ALA A CA 1
ATOM 1292 C C . ALA A 1 172 ? 10.899 2.895 19.926 1.00 27.80 172 ALA A C 1
ATOM 1294 O O . ALA A 1 172 ? 11.416 3.809 19.277 1.00 27.80 172 ALA A O 1
ATOM 1295 N N . PRO A 1 173 ? 10.218 1.906 19.308 1.00 35.38 173 PRO A N 1
ATOM 1296 C CA . PRO A 1 173 ? 9.912 1.967 17.882 1.00 35.38 173 PRO A CA 1
ATOM 1297 C C . PRO A 1 173 ? 9.131 3.253 17.585 1.00 35.38 173 PRO A C 1
ATOM 1299 O O . PRO A 1 173 ? 8.255 3.629 18.363 1.00 35.38 173 PRO A O 1
ATOM 1302 N N . ALA A 1 174 ? 9.482 3.926 16.482 1.00 42.66 174 ALA A N 1
ATOM 1303 C CA . ALA A 1 174 ? 8.726 5.064 15.963 1.00 42.66 174 ALA A CA 1
ATOM 1304 C C . ALA A 1 174 ? 7.241 4.690 15.883 1.00 42.66 174 ALA A C 1
ATOM 1306 O O . ALA A 1 174 ? 6.929 3.533 15.586 1.00 42.66 174 ALA A O 1
ATOM 1307 N N . ASP A 1 175 ? 6.355 5.643 16.167 1.00 54.56 175 ASP A N 1
ATOM 1308 C CA . ASP A 1 175 ? 4.913 5.412 16.163 1.00 54.56 175 ASP A CA 1
ATOM 1309 C C . ASP A 1 175 ? 4.485 4.706 14.857 1.00 54.56 175 ASP A C 1
ATOM 1311 O O . ASP A 1 175 ? 5.074 4.907 13.788 1.00 54.56 175 ASP A O 1
ATOM 1315 N N . ALA A 1 176 ? 3.470 3.850 14.935 1.00 50.81 176 ALA A N 1
ATOM 1316 C CA . ALA A 1 176 ? 2.885 3.149 13.796 1.00 50.81 176 ALA A CA 1
ATOM 1317 C C . ALA A 1 176 ? 2.576 4.111 12.630 1.00 50.81 176 ALA A C 1
ATOM 1319 O O . ALA A 1 176 ? 2.780 3.773 11.455 1.00 50.81 176 ALA A O 1
ATOM 1320 N N . ASP A 1 177 ? 2.148 5.328 12.970 1.00 47.66 177 ASP A N 1
ATOM 1321 C CA . ASP A 1 177 ? 1.874 6.414 12.035 1.00 47.66 177 ASP A CA 1
ATOM 1322 C C . ASP A 1 177 ? 3.148 6.995 11.403 1.00 47.66 177 ASP A C 1
ATOM 1324 O O . ASP A 1 177 ? 3.188 7.175 10.183 1.00 47.66 177 ASP A O 1
ATOM 1328 N N . ASP A 1 178 ? 4.223 7.194 12.172 1.00 57.19 178 ASP A N 1
ATOM 1329 C CA . ASP A 1 178 ? 5.525 7.640 11.653 1.00 57.19 178 ASP A CA 1
ATOM 1330 C C . ASP A 1 178 ? 6.119 6.614 10.682 1.00 57.19 178 ASP A C 1
ATOM 1332 O O . ASP A 1 178 ? 6.698 6.958 9.643 1.00 57.19 178 ASP A O 1
ATOM 1336 N N . LEU A 1 179 ? 5.942 5.327 10.987 1.00 60.84 179 LEU A N 1
ATOM 1337 C CA . LEU A 1 179 ? 6.420 4.250 10.136 1.00 60.84 179 LEU A CA 1
ATOM 1338 C C . LEU A 1 179 ? 5.664 4.199 8.797 1.00 60.84 179 LEU A C 1
ATOM 1340 O O . LEU A 1 179 ? 6.276 4.059 7.733 1.00 60.84 179 LEU A O 1
ATOM 1344 N N . LEU A 1 180 ? 4.338 4.343 8.827 1.00 62.94 180 LEU A N 1
ATOM 1345 C CA . LEU A 1 180 ? 3.516 4.415 7.617 1.00 62.94 180 LEU A CA 1
ATOM 1346 C C . LEU A 1 180 ? 3.792 5.685 6.808 1.00 62.94 180 LEU A C 1
ATOM 1348 O O . LEU A 1 180 ? 3.880 5.612 5.578 1.00 62.94 180 LEU A O 1
ATOM 1352 N N . ALA A 1 181 ? 3.984 6.822 7.479 1.00 61.84 181 ALA A N 1
ATOM 1353 C CA . ALA A 1 181 ? 4.381 8.078 6.854 1.00 61.84 181 ALA A CA 1
ATOM 1354 C C . ALA A 1 181 ? 5.738 7.949 6.149 1.00 61.84 181 ALA A C 1
ATOM 1356 O O . ALA A 1 181 ? 5.908 8.461 5.041 1.00 61.84 181 ALA A O 1
ATOM 1357 N N . GLY A 1 182 ? 6.678 7.193 6.726 1.00 65.12 182 GLY A N 1
ATOM 1358 C CA . GLY A 1 182 ? 7.949 6.850 6.090 1.00 65.12 182 GLY A CA 1
ATOM 1359 C C . GLY A 1 182 ? 7.766 6.163 4.733 1.00 65.12 182 GLY A C 1
ATOM 1360 O O . GLY A 1 182 ? 8.372 6.582 3.745 1.00 65.12 182 GLY A O 1
ATOM 1361 N N . TYR A 1 183 ? 6.887 5.159 4.651 1.00 69.75 183 TYR A N 1
ATOM 1362 C CA . TYR A 1 183 ? 6.598 4.476 3.385 1.00 69.75 183 TYR A CA 1
ATOM 1363 C C . TYR A 1 183 ? 5.843 5.365 2.395 1.00 69.75 183 TYR A C 1
ATOM 1365 O O . TYR A 1 183 ? 6.180 5.396 1.212 1.00 69.75 183 TYR A O 1
ATOM 1373 N N . ALA A 1 184 ? 4.831 6.095 2.866 1.00 69.06 184 ALA A N 1
ATOM 1374 C CA . ALA A 1 184 ? 4.026 6.972 2.022 1.00 69.06 184 ALA A CA 1
ATOM 1375 C C . ALA A 1 184 ? 4.863 8.114 1.426 1.00 69.06 184 ALA A C 1
ATOM 1377 O O . ALA A 1 184 ? 4.683 8.460 0.266 1.00 69.06 184 ALA A O 1
ATOM 1378 N N . ASN A 1 185 ? 5.830 8.645 2.180 1.00 77.56 185 ASN A N 1
ATOM 1379 C CA . ASN A 1 185 ? 6.672 9.767 1.769 1.00 77.56 185 ASN A CA 1
ATOM 1380 C C . ASN A 1 185 ? 7.987 9.340 1.077 1.00 77.56 185 ASN A C 1
ATOM 1382 O O . ASN A 1 185 ? 8.962 10.097 1.050 1.00 77.56 185 ASN A O 1
ATOM 1386 N N . THR A 1 186 ? 8.032 8.126 0.522 1.00 80.19 186 THR A N 1
ATOM 1387 C CA . THR A 1 186 ? 9.181 7.612 -0.234 1.00 80.19 186 THR A CA 1
ATOM 1388 C C . THR A 1 186 ? 8.940 7.733 -1.740 1.00 80.19 186 THR A C 1
ATOM 1390 O O . THR A 1 186 ? 7.888 7.364 -2.262 1.00 80.19 186 THR A O 1
ATOM 1393 N N . ASN A 1 187 ? 9.939 8.250 -2.452 1.00 89.94 187 ASN A N 1
ATOM 1394 C CA . ASN A 1 187 ? 10.028 8.190 -3.905 1.00 89.94 187 ASN A CA 1
ATOM 1395 C C . ASN A 1 187 ? 10.829 6.950 -4.306 1.00 89.94 187 ASN A C 1
ATOM 1397 O O . ASN A 1 187 ? 11.953 6.752 -3.840 1.00 89.94 187 ASN A O 1
ATOM 1401 N N . TYR A 1 188 ? 10.256 6.143 -5.194 1.00 93.31 188 TYR A N 1
ATOM 1402 C CA . TYR A 1 188 ? 10.839 4.897 -5.672 1.00 93.31 188 TYR A CA 1
ATOM 1403 C C . TYR A 1 188 ? 11.379 5.099 -7.087 1.00 93.31 188 TYR A C 1
ATOM 1405 O O . TYR A 1 188 ? 10.622 5.201 -8.054 1.00 93.31 188 TYR A O 1
ATOM 1413 N N . PHE A 1 189 ? 12.698 5.177 -7.211 1.00 94.50 189 PHE A N 1
ATOM 1414 C CA . PHE A 1 189 ? 13.399 5.342 -8.479 1.00 94.50 189 PHE A CA 1
ATOM 1415 C C . PHE A 1 189 ? 13.655 3.966 -9.075 1.00 94.50 189 PHE A C 1
ATOM 1417 O O . PHE A 1 189 ? 14.411 3.187 -8.509 1.00 94.50 189 PHE A O 1
ATOM 1424 N N . VAL A 1 190 ? 13.014 3.654 -10.197 1.00 96.81 190 VAL A N 1
ATOM 1425 C CA . VAL A 1 190 ? 13.169 2.367 -10.885 1.00 96.81 190 VAL A CA 1
ATOM 1426 C C . VAL A 1 190 ? 14.126 2.551 -12.054 1.00 96.81 190 VAL A C 1
ATOM 1428 O O . VAL A 1 190 ? 13.954 3.472 -12.852 1.00 96.81 190 VAL A O 1
ATOM 1431 N N . ALA A 1 191 ? 15.126 1.679 -12.180 1.00 96.25 191 ALA A N 1
ATOM 1432 C CA . ALA A 1 191 ? 16.070 1.746 -13.286 1.00 96.25 191 ALA A CA 1
ATOM 1433 C C . ALA A 1 191 ? 15.342 1.652 -14.641 1.00 96.25 191 ALA A C 1
ATOM 1435 O O . ALA A 1 191 ? 14.587 0.714 -14.904 1.00 96.25 191 ALA A O 1
ATOM 1436 N N . GLY A 1 192 ? 15.583 2.640 -15.506 1.00 93.69 192 GLY A N 1
ATOM 1437 C CA . GLY A 1 192 ? 14.953 2.746 -16.825 1.00 93.69 192 GLY A CA 1
ATOM 1438 C C . GLY A 1 192 ? 13.581 3.428 -16.845 1.00 93.69 192 GLY A C 1
ATOM 1439 O O . GLY A 1 192 ? 13.000 3.537 -17.921 1.00 93.69 192 GLY A O 1
ATOM 1440 N N . LEU A 1 193 ? 13.065 3.896 -15.702 1.00 94.88 193 LEU A N 1
ATOM 1441 C CA . LEU A 1 193 ? 11.877 4.746 -15.634 1.00 94.88 193 LEU A CA 1
ATOM 1442 C C . LEU A 1 193 ? 12.292 6.196 -15.343 1.00 94.88 193 LEU A C 1
ATOM 1444 O O . LEU A 1 193 ? 12.910 6.477 -14.319 1.00 94.88 193 LEU A O 1
ATOM 1448 N N . ASP A 1 194 ? 11.909 7.118 -16.226 1.00 88.19 194 ASP A N 1
ATOM 1449 C CA . ASP A 1 194 ? 12.380 8.514 -16.197 1.00 88.19 194 ASP A CA 1
ATOM 1450 C C . ASP A 1 194 ? 11.923 9.314 -14.966 1.00 88.19 194 ASP A C 1
ATOM 1452 O O . ASP A 1 194 ? 12.573 10.279 -14.566 1.00 88.19 194 ASP A O 1
ATOM 1456 N N . ALA A 1 195 ? 10.798 8.928 -14.360 1.00 90.31 195 ALA A N 1
ATOM 1457 C CA . ALA A 1 195 ? 10.225 9.591 -13.193 1.00 90.31 195 ALA A CA 1
ATOM 1458 C C . ALA A 1 195 ? 9.983 8.581 -12.063 1.00 90.31 195 ALA A C 1
ATOM 1460 O O . ALA A 1 195 ? 9.526 7.470 -12.343 1.00 90.31 195 ALA A O 1
ATOM 1461 N N . PRO A 1 196 ? 10.222 8.945 -10.790 1.00 93.44 196 PRO A N 1
ATOM 1462 C CA . PRO A 1 196 ? 9.995 8.031 -9.680 1.00 93.44 196 PRO A CA 1
ATOM 1463 C C . PRO A 1 196 ? 8.515 7.665 -9.547 1.00 93.44 196 PRO A C 1
ATOM 1465 O O . PRO A 1 196 ? 7.611 8.415 -9.926 1.00 93.44 196 PRO A O 1
ATOM 1468 N N . LEU A 1 197 ? 8.264 6.495 -8.974 1.00 91.44 197 LEU A N 1
ATOM 1469 C CA . LEU A 1 197 ? 6.944 6.117 -8.499 1.00 91.44 197 LEU A CA 1
ATOM 1470 C C . LEU A 1 197 ? 6.747 6.682 -7.096 1.00 91.44 197 LEU A C 1
ATOM 1472 O O . LEU A 1 197 ? 7.646 6.610 -6.257 1.00 91.44 197 LEU A O 1
ATOM 1476 N N . HIS A 1 198 ? 5.557 7.208 -6.841 1.00 89.44 198 HIS A N 1
ATOM 1477 C CA . HIS A 1 198 ? 5.146 7.670 -5.525 1.00 89.44 198 HIS A CA 1
ATOM 1478 C C . HIS A 1 198 ? 3.769 7.072 -5.208 1.00 89.44 198 HIS A C 1
ATOM 1480 O O . HIS A 1 198 ? 2.916 7.027 -6.104 1.00 89.44 198 HIS A O 1
ATOM 1486 N N . PRO A 1 199 ? 3.540 6.552 -3.989 1.00 81.38 199 PRO A N 1
ATOM 1487 C CA . PRO A 1 199 ? 2.221 6.076 -3.591 1.00 81.38 199 PRO A CA 1
ATOM 1488 C C . PRO A 1 199 ? 1.153 7.157 -3.809 1.00 81.38 199 PRO A C 1
ATOM 1490 O O . PRO A 1 199 ? 1.318 8.287 -3.379 1.00 81.38 199 PRO A O 1
ATOM 1493 N N . GLY A 1 200 ? 0.051 6.816 -4.478 1.00 78.50 200 GLY A N 1
ATOM 1494 C CA . GLY A 1 200 ? -1.067 7.741 -4.710 1.00 78.50 200 GLY A CA 1
ATOM 1495 C C . GLY A 1 200 ? -0.940 8.640 -5.946 1.00 78.50 200 GLY A C 1
ATOM 1496 O O . GLY A 1 200 ? -1.971 8.994 -6.524 1.00 78.50 200 GLY A O 1
ATOM 1497 N N . ASP A 1 201 ? 0.273 8.899 -6.440 1.00 83.19 201 ASP A N 1
ATOM 1498 C CA . ASP A 1 201 ? 0.500 9.764 -7.604 1.00 83.19 201 ASP A CA 1
ATOM 1499 C C . ASP A 1 201 ? 0.560 8.974 -8.914 1.00 83.19 201 ASP A C 1
ATOM 1501 O O . ASP A 1 201 ? 1.298 8.001 -9.068 1.00 83.19 201 ASP A O 1
ATOM 1505 N N . ARG A 1 202 ? -0.192 9.414 -9.929 1.00 86.94 202 ARG A N 1
ATOM 1506 C CA . ARG A 1 202 ? -0.074 8.826 -11.272 1.00 86.94 202 ARG A CA 1
ATOM 1507 C C . ARG A 1 202 ? 1.295 9.138 -11.868 1.00 86.94 202 ARG A C 1
ATOM 1509 O O . ARG A 1 202 ? 1.722 10.287 -11.870 1.00 86.94 202 ARG A O 1
ATOM 1516 N N . ASN A 1 203 ? 1.912 8.135 -12.485 1.00 89.62 203 ASN A N 1
ATOM 1517 C CA . ASN A 1 203 ? 3.139 8.301 -13.254 1.00 89.62 203 ASN A CA 1
ATOM 1518 C C . ASN A 1 203 ? 2.838 8.102 -14.756 1.00 89.62 203 ASN A C 1
ATOM 1520 O O . ASN A 1 203 ? 2.610 6.968 -15.180 1.00 89.62 203 ASN A O 1
ATOM 1524 N N . PRO A 1 204 ? 2.819 9.173 -15.575 1.00 89.00 204 PRO A N 1
ATOM 1525 C CA . PRO A 1 204 ? 2.507 9.076 -17.004 1.00 89.00 204 PRO A CA 1
ATOM 1526 C C . PRO A 1 204 ? 3.492 8.218 -17.813 1.00 89.00 204 PRO A C 1
ATOM 1528 O O . PRO A 1 204 ? 3.109 7.660 -18.839 1.00 89.00 204 PRO A O 1
ATOM 1531 N N . ALA A 1 205 ? 4.744 8.094 -17.362 1.00 92.00 205 ALA A N 1
ATOM 1532 C CA . ALA A 1 205 ? 5.776 7.313 -18.043 1.00 92.00 205 ALA A CA 1
ATOM 1533 C C . ALA A 1 205 ? 5.651 5.801 -17.774 1.00 92.00 205 ALA A C 1
ATOM 1535 O O . ALA A 1 205 ? 6.144 4.990 -18.560 1.00 92.00 205 ALA A O 1
ATOM 1536 N N . LEU A 1 206 ? 4.949 5.405 -16.704 1.00 92.69 206 LEU A N 1
ATOM 1537 C CA . LEU A 1 206 ? 4.835 4.009 -16.279 1.00 92.69 206 LEU A CA 1
ATOM 1538 C C . LEU A 1 206 ? 4.207 3.107 -17.349 1.00 92.69 206 LEU A C 1
ATOM 1540 O O . LEU A 1 206 ? 4.678 1.992 -17.555 1.00 92.69 206 LEU A O 1
ATOM 1544 N N . ALA A 1 207 ? 3.172 3.574 -18.051 1.00 90.75 207 ALA A N 1
ATOM 1545 C CA . ALA A 1 207 ? 2.500 2.774 -19.075 1.00 90.75 207 ALA A CA 1
ATOM 1546 C C . ALA A 1 207 ? 3.440 2.421 -20.242 1.00 90.75 207 ALA A C 1
ATOM 1548 O O . ALA A 1 207 ? 3.507 1.264 -20.656 1.00 90.75 207 ALA A O 1
ATOM 1549 N N . GLY A 1 208 ? 4.200 3.405 -20.737 1.00 92.81 208 GLY A N 1
ATOM 1550 C CA . GLY A 1 208 ? 5.188 3.201 -21.799 1.00 92.81 208 GLY A CA 1
ATOM 1551 C C . GLY A 1 208 ? 6.359 2.331 -21.344 1.00 92.81 208 GLY A C 1
ATOM 1552 O O . GLY A 1 208 ? 6.774 1.434 -22.074 1.00 92.81 208 GLY A O 1
ATOM 1553 N N . PHE A 1 209 ? 6.835 2.540 -20.114 1.00 95.44 209 PHE A N 1
ATOM 1554 C CA . PHE A 1 209 ? 7.879 1.718 -19.506 1.00 95.44 209 PHE A CA 1
ATOM 1555 C C . PHE A 1 209 ? 7.463 0.245 -19.398 1.00 95.44 209 PHE A C 1
ATOM 1557 O O . PHE A 1 209 ? 8.176 -0.630 -19.884 1.00 95.44 209 PHE A O 1
ATOM 1564 N N . LEU A 1 210 ? 6.283 -0.040 -18.835 1.00 93.50 210 LEU A N 1
ATOM 1565 C CA . LEU A 1 210 ? 5.755 -1.402 -18.719 1.00 93.50 210 LEU A CA 1
ATOM 1566 C C . LEU A 1 210 ? 5.574 -2.060 -20.091 1.00 93.50 210 LEU A C 1
ATOM 1568 O O . LEU A 1 210 ? 6.009 -3.195 -20.283 1.00 93.50 210 LEU A O 1
ATOM 1572 N N . ALA A 1 211 ? 5.021 -1.332 -21.065 1.00 93.31 211 ALA A N 1
ATOM 1573 C CA . ALA A 1 211 ? 4.873 -1.825 -22.431 1.00 93.31 211 ALA A CA 1
ATOM 1574 C C . ALA A 1 211 ? 6.229 -2.159 -23.079 1.00 93.31 211 ALA A C 1
ATOM 1576 O O . ALA A 1 211 ? 6.371 -3.224 -23.677 1.00 93.31 211 ALA A O 1
ATOM 1577 N N . GLY A 1 212 ? 7.241 -1.301 -22.909 1.00 94.12 212 GLY A N 1
ATOM 1578 C CA . GLY A 1 212 ? 8.606 -1.548 -23.388 1.00 94.12 212 GLY A CA 1
ATOM 1579 C C . GLY A 1 212 ? 9.277 -2.756 -22.725 1.00 94.12 212 GLY A C 1
ATOM 1580 O O . GLY A 1 212 ? 10.107 -3.417 -23.340 1.00 94.12 212 GLY A O 1
ATOM 1581 N N . GLN A 1 213 ? 8.873 -3.085 -21.497 1.00 93.31 213 GLN A N 1
ATOM 1582 C CA . GLN A 1 213 ? 9.314 -4.274 -20.766 1.00 93.31 213 GLN A CA 1
ATOM 1583 C C . GLN A 1 213 ? 8.445 -5.513 -21.033 1.00 93.31 213 GLN A C 1
ATOM 1585 O O . GLN A 1 213 ? 8.720 -6.571 -20.459 1.00 93.31 213 GLN A O 1
ATOM 1590 N N . GLY A 1 214 ? 7.400 -5.403 -21.862 1.00 91.75 214 GLY A N 1
ATOM 1591 C CA . GLY A 1 214 ? 6.426 -6.472 -22.098 1.00 91.75 214 GLY A CA 1
ATOM 1592 C C . GLY A 1 214 ? 5.696 -6.916 -20.827 1.00 91.75 214 GLY A C 1
ATOM 1593 O O . GLY A 1 214 ? 5.348 -8.087 -20.711 1.00 91.75 214 GLY A O 1
ATOM 1594 N N . ALA A 1 215 ? 5.532 -6.010 -19.862 1.00 91.62 215 ALA A N 1
ATOM 1595 C CA . ALA A 1 215 ? 4.960 -6.270 -18.548 1.00 91.62 215 ALA A CA 1
ATOM 1596 C C . ALA A 1 215 ? 3.644 -5.509 -18.350 1.00 91.62 215 ALA A C 1
ATOM 1598 O O . ALA A 1 215 ? 3.353 -4.542 -19.056 1.00 91.62 215 ALA A O 1
ATOM 1599 N N . ARG A 1 216 ? 2.840 -5.928 -17.372 1.00 87.62 216 ARG A N 1
ATOM 1600 C CA . ARG A 1 216 ? 1.560 -5.278 -17.036 1.00 87.62 216 ARG A CA 1
ATOM 1601 C C . ARG A 1 216 ? 1.579 -4.617 -15.665 1.00 87.62 216 ARG A C 1
ATOM 1603 O O . ARG A 1 216 ? 0.861 -3.636 -15.454 1.00 87.62 216 ARG A O 1
ATOM 1610 N N . SER A 1 217 ? 2.388 -5.134 -14.748 1.00 88.12 217 SER A N 1
ATOM 1611 C CA . SER A 1 217 ? 2.573 -4.570 -13.416 1.00 88.12 217 SER A CA 1
ATOM 1612 C C . SER A 1 217 ? 4.028 -4.601 -12.966 1.00 88.12 217 SER A C 1
ATOM 1614 O O . SER A 1 217 ? 4.882 -5.290 -13.529 1.00 88.12 217 SER A O 1
ATOM 1616 N N . LEU A 1 218 ? 4.286 -3.828 -11.916 1.00 93.44 218 LEU A N 1
ATOM 1617 C CA . LEU A 1 218 ? 5.560 -3.743 -11.228 1.00 93.44 218 LEU A CA 1
ATOM 1618 C C . LEU A 1 218 ? 5.324 -3.807 -9.718 1.00 93.44 218 LEU A C 1
ATOM 1620 O O . LEU A 1 218 ? 4.418 -3.151 -9.203 1.00 93.44 218 LEU A O 1
ATOM 1624 N N . ALA A 1 219 ? 6.160 -4.557 -9.011 1.00 94.94 219 ALA A N 1
ATOM 1625 C CA . ALA A 1 219 ? 6.225 -4.558 -7.557 1.00 94.94 219 ALA A CA 1
ATOM 1626 C C . ALA A 1 219 ? 7.619 -4.117 -7.102 1.00 94.94 219 ALA A C 1
ATOM 1628 O O . ALA A 1 219 ? 8.607 -4.674 -7.571 1.00 94.94 219 ALA A O 1
ATOM 1629 N N . VAL A 1 220 ? 7.715 -3.142 -6.199 1.00 95.81 220 VAL A N 1
ATOM 1630 C CA . VAL A 1 220 ? 8.989 -2.663 -5.644 1.00 95.81 220 VAL A CA 1
ATOM 1631 C C . VAL A 1 220 ? 9.109 -3.101 -4.191 1.00 95.81 220 VAL A C 1
ATOM 1633 O O . VAL A 1 220 ? 8.260 -2.761 -3.363 1.00 95.81 220 VAL A O 1
ATOM 1636 N N . LEU A 1 221 ? 10.155 -3.870 -3.892 1.00 94.88 221 LEU A N 1
ATOM 1637 C CA . LEU A 1 221 ? 10.406 -4.458 -2.579 1.00 94.88 221 LEU A CA 1
ATOM 1638 C C . LEU A 1 221 ? 11.905 -4.546 -2.269 1.00 94.88 221 LEU A C 1
ATOM 1640 O O . LEU A 1 221 ? 12.746 -4.482 -3.161 1.00 94.88 221 LEU A O 1
ATOM 1644 N N . THR A 1 222 ? 12.235 -4.716 -0.995 1.00 94.56 222 THR A N 1
ATOM 1645 C CA . THR A 1 222 ? 13.604 -4.882 -0.490 1.00 94.56 222 THR A CA 1
ATOM 1646 C C . THR A 1 222 ? 13.635 -5.992 0.555 1.00 94.56 222 THR A C 1
ATOM 1648 O O . THR A 1 222 ? 12.592 -6.467 0.977 1.00 94.56 222 THR A O 1
ATOM 1651 N N . ALA A 1 223 ? 14.809 -6.450 0.960 1.00 92.62 223 ALA A N 1
ATOM 1652 C CA . ALA A 1 223 ? 14.994 -7.302 2.131 1.00 92.62 223 ALA A CA 1
ATOM 1653 C C . ALA A 1 223 ? 15.729 -6.582 3.270 1.00 92.62 223 ALA A C 1
ATOM 1655 O O . ALA A 1 223 ? 16.005 -7.199 4.309 1.00 92.62 223 ALA A O 1
ATOM 1656 N N . TYR A 1 224 ? 16.051 -5.302 3.060 1.00 86.81 224 TYR A N 1
ATOM 1657 C CA . TYR A 1 224 ? 16.672 -4.439 4.050 1.00 86.81 224 TYR A CA 1
ATOM 1658 C C . TYR A 1 224 ? 15.721 -4.195 5.221 1.00 86.81 224 TYR A C 1
ATOM 1660 O O . TYR A 1 224 ? 14.498 -4.205 5.066 1.00 86.81 224 TYR A O 1
ATOM 1668 N N . ASN A 1 225 ? 16.316 -4.010 6.399 1.00 85.12 225 ASN A N 1
ATOM 1669 C CA . ASN A 1 225 ? 15.660 -3.566 7.625 1.00 85.12 225 ASN A CA 1
ATOM 1670 C C . ASN A 1 225 ? 14.317 -4.281 7.887 1.00 85.12 225 ASN A C 1
ATOM 1672 O O . ASN A 1 225 ? 13.263 -3.638 7.924 1.00 85.12 225 ASN A O 1
ATOM 1676 N N . PRO A 1 226 ? 14.316 -5.624 8.016 1.00 82.56 226 PRO A N 1
ATOM 1677 C CA . PRO A 1 226 ? 13.098 -6.400 8.207 1.00 82.56 226 PRO A CA 1
ATOM 1678 C C . PRO A 1 226 ? 12.303 -5.876 9.400 1.00 82.56 226 PRO A C 1
ATOM 1680 O O . PRO A 1 226 ? 12.845 -5.631 10.475 1.00 82.56 226 PRO A O 1
ATOM 1683 N N . ARG A 1 227 ? 10.995 -5.722 9.204 1.00 77.94 227 ARG A N 1
ATOM 1684 C CA . ARG A 1 227 ? 10.045 -5.136 10.156 1.00 77.94 227 ARG A CA 1
ATOM 1685 C C . ARG A 1 227 ? 10.450 -3.731 10.604 1.00 77.94 227 ARG A C 1
ATOM 1687 O O . ARG A 1 227 ? 10.137 -3.337 11.722 1.00 77.94 227 ARG A O 1
ATOM 1694 N N . SER A 1 228 ? 11.165 -3.010 9.742 1.00 78.44 228 SER A N 1
ATOM 1695 C CA . SER A 1 228 ? 11.740 -1.690 10.015 1.00 78.44 228 SER A CA 1
ATOM 1696 C C . SER A 1 228 ? 12.794 -1.688 11.123 1.00 78.44 228 SER A C 1
ATOM 1698 O O . SER A 1 228 ? 13.068 -0.649 11.717 1.00 78.44 228 SER A O 1
ATOM 1700 N N . GLN A 1 229 ? 13.398 -2.843 11.410 1.00 72.62 229 GLN A N 1
ATOM 1701 C CA . GLN A 1 229 ? 14.472 -2.967 12.390 1.00 72.62 229 GLN A CA 1
ATOM 1702 C C . G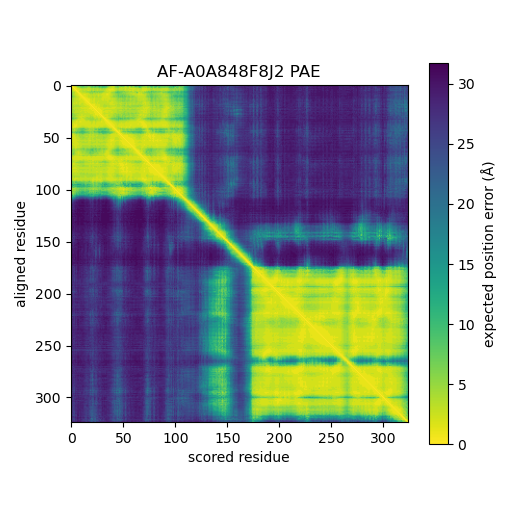LN A 1 229 ? 15.815 -2.809 11.691 1.00 72.62 229 GLN A C 1
ATOM 1704 O O . GLN A 1 229 ? 16.134 -3.556 10.766 1.00 72.62 229 GLN A O 1
ATOM 1709 N N . MET A 1 230 ? 16.599 -1.830 12.133 1.00 76.62 230 MET A N 1
ATOM 1710 C CA . MET A 1 230 ? 17.868 -1.491 11.501 1.00 76.62 230 MET A CA 1
ATOM 1711 C C . MET A 1 230 ? 18.884 -2.626 11.691 1.00 76.62 230 MET A C 1
ATOM 1713 O O . MET A 1 230 ? 19.189 -3.013 12.819 1.00 76.62 230 MET A O 1
ATOM 1717 N N . LEU A 1 231 ? 19.406 -3.158 10.585 1.00 78.88 231 LEU A N 1
ATOM 1718 C CA . LEU A 1 231 ? 20.459 -4.181 10.584 1.00 78.88 231 LEU A CA 1
ATOM 1719 C C . LEU A 1 231 ? 21.783 -3.614 10.060 1.00 78.88 231 LEU A C 1
ATOM 1721 O O . LEU A 1 231 ? 21.845 -2.504 9.527 1.00 78.88 231 LEU A O 1
ATOM 1725 N N . SER A 1 232 ? 22.860 -4.391 10.198 1.00 81.44 232 SER A N 1
ATOM 1726 C CA . SER A 1 232 ? 24.143 -4.045 9.584 1.00 81.44 232 SER A CA 1
ATOM 1727 C C . SER A 1 232 ? 24.038 -4.053 8.056 1.00 81.44 232 SER A C 1
ATOM 1729 O O . SER A 1 232 ? 23.243 -4.790 7.470 1.00 81.44 232 SER A O 1
ATOM 1731 N N . LEU A 1 233 ? 24.878 -3.253 7.395 1.00 83.00 233 LEU A N 1
ATOM 1732 C CA . LEU A 1 233 ? 24.925 -3.200 5.930 1.00 83.00 233 LEU A CA 1
ATOM 1733 C C . LEU A 1 233 ? 25.249 -4.564 5.308 1.00 83.00 233 LEU A C 1
ATOM 1735 O O . LEU A 1 233 ? 24.675 -4.908 4.282 1.00 83.00 233 LEU A O 1
ATOM 1739 N N . GLU A 1 234 ? 26.131 -5.344 5.936 1.00 86.81 234 GLU A N 1
ATOM 1740 C CA . GLU A 1 234 ? 26.501 -6.686 5.474 1.00 86.81 234 GLU A CA 1
ATOM 1741 C C . GLU A 1 234 ? 25.314 -7.654 5.533 1.00 86.81 234 GLU A C 1
ATOM 1743 O O . GLU A 1 234 ? 25.027 -8.345 4.555 1.00 86.81 234 GLU A O 1
ATOM 1748 N N . GLU A 1 235 ? 24.579 -7.668 6.648 1.00 86.94 235 GLU A N 1
ATOM 1749 C CA . GLU A 1 235 ? 23.413 -8.538 6.797 1.00 86.94 235 GLU A CA 1
ATOM 1750 C C . GLU A 1 235 ? 22.290 -8.118 5.846 1.00 86.94 235 GLU A C 1
ATOM 1752 O O . GLU A 1 235 ? 21.692 -8.961 5.177 1.00 86.94 235 GLU A O 1
ATOM 1757 N N . ASN A 1 236 ? 22.042 -6.815 5.718 1.00 90.44 236 ASN A N 1
ATOM 1758 C CA . ASN A 1 236 ? 21.089 -6.287 4.752 1.00 90.44 236 ASN A CA 1
ATOM 1759 C C . ASN A 1 236 ? 21.469 -6.673 3.308 1.00 90.44 236 ASN A C 1
ATOM 1761 O O . ASN A 1 236 ? 20.621 -7.168 2.564 1.00 90.44 236 ASN A O 1
ATOM 1765 N N . ALA A 1 237 ? 22.743 -6.545 2.926 1.00 89.56 237 ALA A N 1
ATOM 1766 C CA . ALA A 1 237 ? 23.226 -6.942 1.604 1.00 89.56 237 ALA A CA 1
ATOM 1767 C C . ALA A 1 237 ? 23.064 -8.451 1.355 1.00 89.56 237 ALA A C 1
ATOM 1769 O O . ALA A 1 237 ? 22.606 -8.859 0.285 1.00 89.56 237 ALA A O 1
ATOM 1770 N N . ARG A 1 238 ? 23.365 -9.292 2.354 1.00 93.94 238 ARG A N 1
ATOM 1771 C CA . ARG A 1 238 ? 23.161 -10.747 2.281 1.00 93.94 238 ARG A CA 1
ATOM 1772 C C . ARG A 1 238 ? 21.688 -11.101 2.078 1.00 93.94 238 ARG A C 1
ATOM 1774 O O . ARG A 1 238 ? 21.363 -11.917 1.214 1.00 93.94 238 ARG A O 1
ATOM 1781 N N . ARG A 1 239 ? 20.790 -10.481 2.849 1.00 95.00 239 ARG A N 1
ATOM 1782 C CA . ARG A 1 239 ? 19.335 -10.673 2.726 1.00 95.00 239 ARG A CA 1
ATOM 1783 C C . ARG A 1 239 ? 18.821 -10.214 1.363 1.00 95.00 239 ARG A C 1
ATOM 1785 O O . ARG A 1 239 ? 18.019 -10.917 0.758 1.00 95.00 239 ARG A O 1
ATOM 1792 N N . GLN A 1 240 ? 19.319 -9.091 0.850 1.00 94.56 240 GLN A N 1
ATOM 1793 C CA . GLN A 1 240 ? 18.962 -8.584 -0.477 1.00 94.56 240 GLN A CA 1
ATOM 1794 C C . GLN A 1 240 ? 19.428 -9.515 -1.597 1.00 94.56 240 GLN A C 1
ATOM 1796 O O . GLN A 1 240 ? 18.681 -9.763 -2.542 1.00 94.56 240 GLN A O 1
ATOM 1801 N N . GLY A 1 241 ? 20.627 -10.091 -1.468 1.00 94.44 241 GLY A N 1
ATOM 1802 C CA . GLY A 1 241 ? 21.107 -11.139 -2.369 1.00 94.44 241 GLY A CA 1
ATOM 1803 C C . GLY A 1 241 ? 20.207 -12.378 -2.352 1.00 94.44 241 GLY A C 1
ATOM 1804 O O . GLY A 1 241 ? 19.865 -12.902 -3.410 1.00 94.44 241 GLY A O 1
ATOM 1805 N N . ALA A 1 242 ? 19.755 -12.807 -1.170 1.00 94.25 242 ALA A N 1
ATOM 1806 C CA . ALA A 1 242 ? 18.818 -13.925 -1.037 1.00 94.25 242 ALA A CA 1
ATOM 1807 C C . ALA A 1 242 ? 17.440 -13.621 -1.652 1.00 94.25 242 ALA A C 1
ATOM 1809 O O . ALA A 1 242 ? 16.868 -14.485 -2.315 1.00 94.25 242 ALA A O 1
ATOM 1810 N N . LEU A 1 243 ? 16.928 -12.396 -1.500 1.00 95.88 243 LEU A N 1
ATOM 1811 C CA . LEU A 1 243 ? 15.695 -11.959 -2.158 1.00 95.88 243 LEU A CA 1
ATOM 1812 C C . LEU A 1 243 ? 15.830 -11.995 -3.683 1.00 95.88 243 LEU A C 1
ATOM 1814 O O . LEU A 1 243 ? 14.953 -12.535 -4.356 1.00 95.88 243 LEU A O 1
ATOM 1818 N N . ARG A 1 244 ? 16.935 -11.477 -4.232 1.00 95.81 244 ARG A N 1
ATOM 1819 C CA . ARG A 1 244 ? 17.207 -11.562 -5.673 1.00 95.81 244 ARG A CA 1
ATOM 1820 C C . ARG A 1 244 ? 17.232 -13.014 -6.147 1.00 95.81 244 ARG A C 1
ATOM 1822 O O . ARG A 1 244 ? 16.536 -13.344 -7.100 1.00 95.81 244 ARG A O 1
ATOM 1829 N N . ALA A 1 245 ? 17.960 -13.882 -5.447 1.00 92.75 245 ALA A N 1
ATOM 1830 C CA . ALA A 1 245 ? 18.037 -15.299 -5.789 1.00 92.75 245 ALA A CA 1
ATOM 1831 C C . ALA A 1 245 ? 16.658 -15.984 -5.746 1.00 92.75 245 ALA A C 1
ATOM 1833 O O . ALA A 1 245 ? 16.355 -16.806 -6.607 1.00 92.75 245 ALA A O 1
ATOM 1834 N N . ALA A 1 246 ? 15.795 -15.628 -4.787 1.00 90.19 246 ALA A N 1
ATOM 1835 C CA . ALA A 1 246 ? 14.429 -16.148 -4.710 1.00 90.19 246 ALA A CA 1
ATOM 1836 C C . ALA A 1 246 ? 13.561 -15.697 -5.900 1.00 90.19 246 ALA A C 1
ATOM 1838 O O . ALA A 1 246 ? 12.787 -16.490 -6.437 1.00 90.19 246 ALA A O 1
ATOM 1839 N N . LEU A 1 247 ? 13.708 -14.443 -6.340 1.00 91.38 247 LEU A N 1
ATOM 1840 C CA . LEU A 1 247 ? 13.020 -13.910 -7.520 1.00 91.38 247 LEU A CA 1
ATOM 1841 C C . LEU A 1 247 ? 13.505 -14.579 -8.814 1.00 91.38 247 LEU A C 1
ATOM 1843 O O . LEU A 1 247 ? 12.687 -14.976 -9.643 1.00 91.38 247 LEU A O 1
ATOM 1847 N N . GLU A 1 248 ? 14.817 -14.769 -8.955 1.00 92.31 248 GLU A N 1
ATOM 1848 C CA . GLU A 1 248 ? 15.429 -15.471 -10.088 1.00 92.31 248 GLU A CA 1
ATOM 1849 C C . GLU A 1 248 ? 15.006 -16.944 -10.139 1.00 92.31 248 GLU A C 1
ATOM 1851 O O . GLU A 1 248 ? 14.620 -17.440 -11.197 1.00 92.31 248 GLU A O 1
ATOM 1856 N N . ALA A 1 249 ? 14.995 -17.637 -8.995 1.00 88.06 249 ALA A N 1
ATOM 1857 C CA . ALA A 1 249 ? 14.534 -19.022 -8.893 1.00 88.06 249 ALA A CA 1
ATOM 1858 C C . ALA A 1 249 ? 13.044 -19.178 -9.246 1.00 88.06 249 ALA A C 1
ATOM 1860 O O . ALA A 1 249 ? 12.632 -20.226 -9.741 1.00 88.06 249 ALA A O 1
ATOM 1861 N N . ALA A 1 250 ? 12.241 -18.132 -9.027 1.00 83.31 250 ALA A N 1
ATOM 1862 C CA . ALA A 1 250 ? 10.846 -18.065 -9.455 1.00 83.31 250 ALA A CA 1
ATOM 1863 C C . ALA A 1 250 ? 10.674 -17.671 -10.938 1.00 83.31 250 ALA A C 1
ATOM 1865 O O . ALA A 1 250 ? 9.542 -17.553 -11.405 1.00 83.31 250 ALA A O 1
ATOM 1866 N N . GLY A 1 251 ? 11.767 -17.456 -11.680 1.00 90.62 251 GLY A N 1
ATOM 1867 C CA . GLY A 1 251 ? 11.745 -17.064 -13.091 1.00 90.62 251 GLY A CA 1
ATOM 1868 C C . GLY A 1 251 ? 11.287 -15.623 -13.330 1.00 90.62 251 GLY A C 1
ATOM 1869 O O . GLY A 1 251 ? 10.877 -15.289 -14.443 1.00 90.62 251 GLY A O 1
ATOM 1870 N N . LEU A 1 252 ? 11.321 -14.768 -12.304 1.00 90.50 252 LEU A N 1
ATOM 1871 C CA . LEU A 1 252 ? 10.864 -13.387 -12.406 1.00 90.50 252 LEU A CA 1
ATOM 1872 C C . LEU A 1 252 ? 11.981 -12.454 -12.865 1.00 90.50 252 LEU A C 1
ATOM 1874 O O . LEU A 1 252 ? 13.116 -12.509 -12.394 1.00 90.50 252 LEU A O 1
ATOM 1878 N N . ARG A 1 253 ? 11.620 -11.532 -13.759 1.00 93.88 253 ARG A N 1
ATOM 1879 C CA . ARG A 1 253 ? 12.503 -10.443 -14.177 1.00 93.88 253 ARG A CA 1
ATOM 1880 C C . ARG A 1 253 ? 12.417 -9.312 -13.165 1.00 93.88 253 ARG A C 1
ATOM 1882 O O . ARG A 1 253 ? 11.320 -8.903 -12.779 1.00 93.88 253 ARG A O 1
ATOM 1889 N N . CYS A 1 254 ? 13.567 -8.768 -12.793 1.00 95.69 254 CYS A N 1
ATOM 1890 C CA . CYS A 1 254 ? 13.648 -7.577 -11.966 1.00 95.69 254 CYS A CA 1
ATOM 1891 C C . CYS A 1 254 ? 14.722 -6.616 -12.476 1.00 95.69 254 CYS A C 1
ATOM 1893 O O . CYS A 1 254 ? 15.633 -7.011 -13.204 1.00 95.69 254 CYS A O 1
ATOM 1895 N N . VAL A 1 255 ? 14.584 -5.349 -12.103 1.00 96.31 255 VAL A N 1
ATOM 1896 C CA . VAL A 1 255 ? 15.587 -4.298 -12.293 1.00 96.31 255 VAL A CA 1
ATOM 1897 C C . VAL A 1 255 ? 15.887 -3.643 -10.951 1.00 96.31 255 VAL A C 1
ATOM 1899 O O . VAL A 1 255 ? 15.092 -3.740 -10.012 1.00 96.31 255 VAL A O 1
ATOM 1902 N N . GLU A 1 256 ? 17.032 -2.971 -10.863 1.00 97.12 256 GLU A N 1
ATOM 1903 C CA . GLU A 1 256 ? 17.386 -2.206 -9.669 1.00 97.12 256 GLU A CA 1
ATOM 1904 C C . GLU A 1 256 ? 16.389 -1.072 -9.429 1.00 97.12 256 GLU A C 1
ATOM 1906 O O . GLU A 1 256 ? 15.877 -0.445 -10.364 1.00 97.12 256 GLU A O 1
ATOM 1911 N N . ALA A 1 257 ? 16.140 -0.794 -8.157 1.00 96.31 257 ALA A N 1
ATOM 1912 C CA . ALA A 1 257 ? 15.404 0.373 -7.725 1.00 96.31 257 ALA A CA 1
ATOM 1913 C C . ALA A 1 257 ? 16.021 0.963 -6.454 1.00 96.31 257 ALA A C 1
ATOM 1915 O O . ALA A 1 257 ? 16.771 0.306 -5.737 1.00 96.31 257 ALA A O 1
ATOM 1916 N N . GLU A 1 258 ? 15.696 2.216 -6.173 1.00 93.06 258 GLU A N 1
ATOM 1917 C CA . GLU A 1 258 ? 16.194 2.948 -5.015 1.00 93.06 258 GLU A CA 1
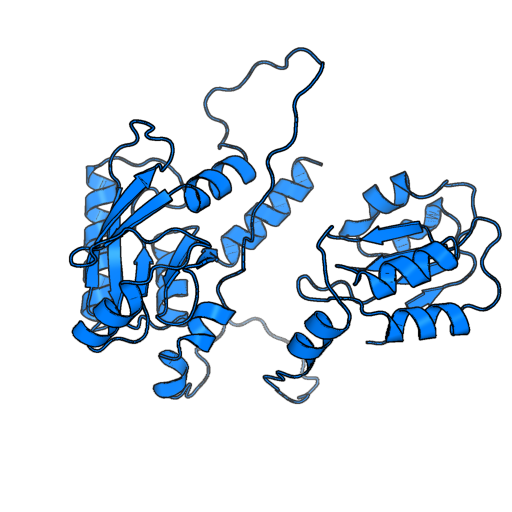ATOM 1918 C C . GLU A 1 258 ? 15.065 3.717 -4.335 1.00 93.06 258 GLU A C 1
ATOM 1920 O O . GLU A 1 258 ? 14.220 4.331 -4.990 1.00 93.06 258 GLU A O 1
ATOM 1925 N N . GLY A 1 259 ? 15.072 3.697 -3.007 1.00 88.62 259 GLY A N 1
ATOM 1926 C CA . GLY A 1 259 ? 14.106 4.387 -2.168 1.00 88.62 259 GLY A CA 1
ATOM 1927 C C . GLY A 1 259 ? 14.759 5.639 -1.628 1.00 88.62 259 GLY A C 1
ATOM 1928 O O . GLY A 1 259 ? 15.825 5.570 -1.013 1.00 88.62 259 GLY A O 1
ATOM 1929 N N . ARG A 1 260 ? 14.142 6.795 -1.875 1.00 84.69 260 ARG A N 1
ATOM 1930 C CA . ARG A 1 260 ? 14.633 8.078 -1.367 1.00 84.69 260 ARG A CA 1
ATOM 1931 C C . ARG A 1 260 ? 13.499 8.838 -0.705 1.00 84.69 260 ARG A C 1
ATOM 1933 O O . ARG A 1 260 ? 12.402 8.931 -1.255 1.00 84.69 260 ARG A O 1
ATOM 1940 N N . ALA A 1 261 ? 13.776 9.403 0.461 1.00 76.25 261 ALA A N 1
ATOM 1941 C CA . ALA A 1 261 ? 12.809 10.223 1.166 1.00 76.25 261 ALA A CA 1
ATOM 1942 C C . ALA A 1 261 ? 12.483 11.488 0.356 1.00 76.25 261 ALA A C 1
ATOM 1944 O O . ALA A 1 261 ? 13.373 12.149 -0.185 1.00 76.25 261 ALA A O 1
ATOM 1945 N N . ARG A 1 262 ? 11.196 11.820 0.251 1.00 72.62 262 ARG A N 1
ATOM 1946 C CA . ARG A 1 262 ? 10.707 12.969 -0.526 1.00 72.62 262 ARG A CA 1
ATOM 1947 C C . ARG A 1 262 ? 10.986 14.310 0.153 1.00 72.62 262 ARG A C 1
ATOM 1949 O O . ARG A 1 262 ? 11.116 15.319 -0.529 1.00 72.62 262 ARG A O 1
ATOM 1956 N N . ASP A 1 263 ? 11.103 14.303 1.476 1.00 67.69 263 ASP A N 1
ATOM 1957 C CA . ASP A 1 263 ? 11.454 15.460 2.309 1.00 67.69 263 ASP A CA 1
ATOM 1958 C C . ASP A 1 263 ? 12.929 15.895 2.179 1.00 67.69 263 ASP A C 1
ATOM 1960 O O . ASP A 1 263 ? 13.331 16.888 2.779 1.00 67.69 263 ASP A O 1
ATOM 1964 N N . GLY A 1 264 ? 13.746 15.168 1.404 1.00 59.38 264 GLY A N 1
ATOM 1965 C CA . GLY A 1 264 ? 15.173 15.452 1.251 1.00 59.38 264 GLY A CA 1
ATOM 1966 C C . GLY A 1 264 ? 16.009 15.113 2.489 1.00 59.38 264 GLY A C 1
ATOM 1967 O O . GLY A 1 264 ? 17.183 15.481 2.543 1.00 59.38 264 GLY A O 1
ATO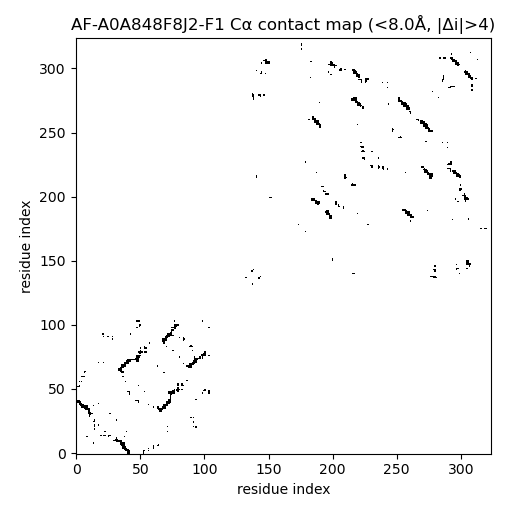M 1968 N N . SER A 1 265 ? 15.438 14.412 3.477 1.00 59.78 265 SER A N 1
ATOM 1969 C CA . SER A 1 265 ? 16.186 13.907 4.628 1.00 59.78 265 SER A CA 1
ATOM 1970 C C . SER A 1 265 ? 17.326 12.999 4.162 1.00 59.78 265 SER A C 1
ATOM 1972 O O . SER A 1 265 ? 17.160 12.163 3.272 1.00 59.78 265 SER A O 1
ATOM 1974 N N . ALA A 1 266 ? 18.501 13.159 4.778 1.00 55.81 266 ALA A N 1
ATOM 1975 C CA . ALA A 1 266 ? 19.721 12.416 4.463 1.00 55.81 266 ALA A CA 1
ATOM 1976 C C . ALA A 1 266 ? 19.673 10.968 4.989 1.00 55.81 266 ALA A C 1
ATOM 1978 O O . ALA A 1 266 ? 20.564 10.515 5.708 1.00 55.81 266 ALA A O 1
ATOM 1979 N N . ARG A 1 267 ? 18.604 10.238 4.659 1.00 62.59 267 ARG A N 1
ATOM 1980 C CA . ARG A 1 267 ? 18.519 8.799 4.889 1.00 62.59 267 ARG A CA 1
ATOM 1981 C C . ARG A 1 267 ? 19.409 8.082 3.869 1.00 62.59 267 ARG A C 1
ATOM 1983 O O . ARG A 1 267 ? 19.464 8.513 2.713 1.00 62.59 267 ARG A O 1
ATOM 1990 N N . PRO A 1 268 ? 20.114 7.009 4.266 1.00 63.94 268 PRO A N 1
ATOM 1991 C CA . PRO A 1 268 ? 20.845 6.182 3.319 1.00 63.94 268 PRO A CA 1
ATOM 1992 C C . PRO A 1 268 ? 19.911 5.727 2.198 1.00 63.94 268 PRO A C 1
ATOM 1994 O O . PRO A 1 268 ? 18.785 5.311 2.466 1.00 63.94 268 PRO A O 1
ATOM 1997 N N . VAL A 1 269 ? 20.381 5.815 0.953 1.00 73.81 269 VAL A N 1
ATOM 1998 C CA . VAL A 1 269 ? 19.651 5.266 -0.191 1.00 73.81 269 VAL A CA 1
ATOM 1999 C C . VAL A 1 269 ? 19.489 3.770 0.037 1.00 73.81 269 VAL A C 1
ATOM 2001 O O . VAL A 1 269 ? 20.482 3.053 0.177 1.00 73.81 269 VAL A O 1
ATOM 2004 N N . GLU A 1 270 ? 18.244 3.309 0.107 1.00 76.62 270 GLU A N 1
ATOM 2005 C CA . GLU A 1 270 ? 17.953 1.898 0.322 1.00 76.62 270 GLU A CA 1
ATOM 2006 C C . GLU A 1 270 ? 17.878 1.185 -1.034 1.00 76.62 270 GLU A C 1
ATOM 2008 O O . GLU A 1 270 ? 17.088 1.607 -1.886 1.00 76.62 270 GLU A O 1
ATOM 2013 N N . PRO A 1 271 ? 18.679 0.128 -1.268 1.00 88.50 271 PRO A N 1
ATOM 2014 C CA . PRO A 1 271 ? 18.544 -0.698 -2.460 1.00 88.50 271 PRO A CA 1
ATOM 2015 C C . PRO A 1 271 ? 17.211 -1.455 -2.452 1.00 88.50 271 PRO A C 1
ATOM 2017 O O . PRO A 1 271 ? 16.861 -2.121 -1.474 1.00 88.50 271 PRO A O 1
ATOM 2020 N N . LEU A 1 272 ? 16.491 -1.413 -3.569 1.00 95.25 272 LEU A N 1
ATOM 2021 C CA . LEU A 1 272 ? 15.269 -2.174 -3.821 1.00 95.25 272 LEU A CA 1
ATOM 2022 C C . LEU A 1 272 ? 15.378 -2.939 -5.138 1.00 95.25 272 LEU A C 1
ATOM 2024 O O . LEU A 1 272 ? 16.253 -2.703 -5.968 1.00 95.25 272 LEU A O 1
ATOM 2028 N N . LEU A 1 273 ? 14.439 -3.853 -5.330 1.00 97.00 273 LEU A N 1
ATOM 2029 C CA . LEU A 1 273 ? 14.217 -4.561 -6.577 1.00 97.00 273 LEU A CA 1
ATOM 2030 C C . LEU A 1 273 ? 12.829 -4.204 -7.083 1.00 97.00 273 LEU A C 1
ATOM 2032 O O . LEU A 1 273 ? 11.856 -4.256 -6.331 1.00 97.00 273 LEU A O 1
ATOM 2036 N N . ALA A 1 274 ? 12.739 -3.856 -8.360 1.00 97.38 274 ALA A N 1
ATOM 2037 C CA . ALA A 1 274 ? 11.477 -3.679 -9.052 1.00 97.38 274 ALA A CA 1
ATOM 2038 C C . ALA A 1 274 ? 11.227 -4.900 -9.940 1.00 97.38 274 ALA A C 1
ATOM 2040 O O . ALA A 1 274 ? 11.971 -5.162 -10.882 1.00 97.38 274 ALA A O 1
ATOM 2041 N N . VAL A 1 275 ? 10.202 -5.674 -9.603 1.00 96.38 275 VAL A N 1
ATOM 2042 C CA . VAL A 1 275 ? 9.907 -6.986 -10.180 1.00 96.38 275 VAL A CA 1
ATOM 2043 C C . VAL A 1 275 ? 8.680 -6.894 -11.071 1.00 96.38 275 VAL A C 1
ATOM 2045 O O . VAL A 1 275 ? 7.633 -6.405 -10.643 1.00 96.38 275 VAL A O 1
ATOM 2048 N N . PHE A 1 276 ? 8.797 -7.380 -12.301 1.00 92.44 276 PHE A N 1
ATOM 2049 C CA . PHE A 1 276 ? 7.711 -7.353 -13.277 1.00 92.44 276 PHE A CA 1
ATOM 2050 C C . PHE A 1 276 ? 6.756 -8.532 -13.086 1.00 92.44 276 PHE A C 1
ATOM 2052 O O . PHE A 1 276 ? 7.201 -9.663 -12.891 1.00 92.44 276 PHE A O 1
ATOM 2059 N N . ASP A 1 277 ? 5.451 -8.258 -13.174 1.00 86.88 277 ASP A N 1
ATOM 2060 C CA . ASP A 1 277 ? 4.362 -9.250 -13.179 1.00 86.88 277 ASP A CA 1
ATOM 2061 C C . ASP A 1 277 ? 4.426 -10.295 -12.048 1.00 86.88 277 ASP A C 1
ATOM 2063 O O . ASP A 1 277 ? 3.967 -11.435 -12.196 1.00 86.88 277 ASP A O 1
ATOM 2067 N N . ALA A 1 278 ? 4.983 -9.895 -10.900 1.00 84.31 278 ALA A N 1
ATOM 2068 C CA . ALA A 1 278 ? 5.147 -10.754 -9.740 1.00 84.31 278 ALA A CA 1
ATOM 2069 C C . ALA A 1 278 ? 3.776 -11.215 -9.199 1.00 84.31 278 ALA A C 1
ATOM 2071 O O . ALA A 1 278 ? 2.929 -10.376 -8.868 1.00 84.31 278 ALA A O 1
ATOM 2072 N N . PRO A 1 279 ? 3.547 -12.534 -9.056 1.00 78.94 279 PRO A N 1
ATOM 2073 C CA . PRO A 1 279 ? 2.296 -13.056 -8.525 1.00 78.94 279 PRO A CA 1
ATOM 2074 C C . PRO A 1 279 ? 1.998 -12.566 -7.100 1.00 78.94 279 PRO A C 1
ATOM 2076 O O . PRO A 1 279 ? 2.886 -12.647 -6.244 1.00 78.94 279 PRO A O 1
ATOM 2079 N N . PRO A 1 280 ? 0.750 -12.170 -6.768 1.00 77.00 280 PRO A N 1
ATOM 2080 C CA . PRO A 1 280 ? 0.396 -11.708 -5.424 1.00 77.00 280 PRO A CA 1
ATOM 2081 C C . PRO A 1 280 ? 0.779 -12.692 -4.315 1.00 77.00 280 PRO A C 1
ATOM 2083 O O . PRO A 1 280 ? 1.347 -12.305 -3.298 1.00 77.00 280 PRO A O 1
ATOM 2086 N N . LEU A 1 281 ? 0.515 -13.988 -4.511 1.00 75.50 281 LEU A N 1
ATOM 2087 C CA . LEU A 1 281 ? 0.840 -15.005 -3.508 1.00 75.50 281 LEU A CA 1
ATOM 2088 C C . LEU A 1 281 ? 2.347 -15.135 -3.270 1.00 75.50 281 LEU A C 1
ATOM 2090 O O . LEU A 1 281 ? 2.759 -15.398 -2.140 1.00 75.50 281 LEU A O 1
ATOM 2094 N N . LEU A 1 282 ? 3.165 -14.946 -4.307 1.00 79.44 282 LEU A N 1
ATOM 2095 C CA . LEU A 1 282 ? 4.616 -14.958 -4.168 1.00 79.44 282 LEU A CA 1
ATOM 2096 C C . LEU A 1 282 ? 5.097 -13.694 -3.453 1.00 79.44 282 LEU A C 1
ATOM 2098 O O . LEU A 1 282 ? 5.853 -13.807 -2.497 1.00 79.44 282 LEU A O 1
ATOM 2102 N N . LEU A 1 283 ? 4.595 -12.517 -3.834 1.00 83.00 283 LEU A N 1
ATOM 2103 C CA . LEU A 1 283 ? 4.906 -11.262 -3.145 1.00 83.00 283 LEU A CA 1
ATOM 2104 C C . LEU A 1 283 ? 4.565 -11.332 -1.655 1.00 83.00 283 LEU A C 1
ATOM 2106 O O . LEU A 1 283 ? 5.406 -11.005 -0.827 1.00 83.00 283 LEU A O 1
ATOM 2110 N N . GLN A 1 284 ? 3.385 -11.843 -1.294 1.00 79.00 284 GLN A N 1
ATOM 2111 C CA . GLN A 1 284 ? 3.011 -12.016 0.110 1.00 79.00 284 GLN A CA 1
ATOM 2112 C C . GLN A 1 284 ? 3.966 -12.968 0.848 1.00 79.00 284 GLN A C 1
ATOM 2114 O O . GLN A 1 284 ? 4.332 -12.697 1.990 1.00 79.00 284 GLN A O 1
ATOM 2119 N N . ARG A 1 285 ? 4.380 -14.077 0.218 1.00 81.38 285 ARG A N 1
ATOM 2120 C CA . ARG A 1 285 ? 5.364 -15.002 0.807 1.00 81.38 285 ARG A CA 1
ATOM 2121 C C . ARG A 1 285 ? 6.709 -14.323 1.028 1.00 81.38 285 ARG A C 1
ATOM 2123 O O . ARG A 1 285 ? 7.234 -14.417 2.129 1.00 81.38 285 ARG A O 1
ATOM 2130 N N . LEU A 1 286 ? 7.211 -13.599 0.029 1.00 85.06 286 LEU A N 1
ATOM 2131 C CA . LEU A 1 286 ? 8.466 -12.854 0.124 1.00 85.06 286 LEU A CA 1
ATOM 2132 C C . LEU A 1 286 ? 8.390 -11.776 1.212 1.00 85.06 286 LEU A C 1
ATOM 2134 O O . LEU A 1 286 ? 9.321 -11.629 1.995 1.00 85.06 286 LEU A O 1
ATOM 2138 N N . MET A 1 287 ? 7.264 -11.068 1.334 1.00 85.12 287 MET A N 1
ATOM 2139 C CA . MET A 1 287 ? 7.054 -10.102 2.415 1.00 85.12 287 MET A CA 1
ATOM 2140 C C . MET A 1 287 ? 7.123 -10.754 3.798 1.00 85.12 287 MET A C 1
ATOM 2142 O O . MET A 1 287 ? 7.731 -10.201 4.708 1.00 85.12 287 MET A O 1
ATOM 2146 N N . GLU A 1 288 ? 6.518 -11.927 3.978 1.00 82.81 288 GLU A N 1
ATOM 2147 C CA . GLU A 1 288 ? 6.578 -12.649 5.253 1.00 82.81 288 GLU A CA 1
ATOM 2148 C C . GLU A 1 288 ? 7.987 -13.203 5.531 1.00 82.81 288 GLU A C 1
ATOM 2150 O O . GLU A 1 288 ? 8.506 -13.029 6.633 1.00 82.81 288 GLU A O 1
ATOM 2155 N N . GLU A 1 289 ? 8.630 -13.811 4.534 1.00 85.56 289 GLU A N 1
ATOM 2156 C CA . GLU A 1 289 ? 9.959 -14.425 4.642 1.00 85.56 289 GLU A CA 1
ATOM 2157 C C . GLU A 1 289 ? 11.061 -13.394 4.915 1.00 85.56 289 GLU A C 1
ATOM 2159 O O . GLU A 1 289 ? 11.864 -13.545 5.840 1.00 85.56 289 GLU A O 1
ATOM 2164 N N . PHE A 1 290 ? 11.066 -12.297 4.159 1.00 86.94 290 PHE A N 1
ATOM 2165 C CA . PHE A 1 290 ? 12.044 -11.222 4.309 1.00 86.94 290 PHE A CA 1
ATOM 2166 C C . PHE A 1 290 ? 11.625 -10.172 5.338 1.00 86.94 290 PHE A C 1
ATOM 2168 O O . PHE A 1 290 ? 12.379 -9.227 5.576 1.00 86.94 290 PHE A O 1
ATOM 2175 N N . GLY A 1 291 ? 10.472 -10.356 5.990 1.00 85.75 291 GLY A N 1
ATOM 2176 C CA . GLY A 1 291 ? 9.973 -9.493 7.054 1.00 85.75 291 GLY A CA 1
ATOM 2177 C C . GLY A 1 291 ? 9.58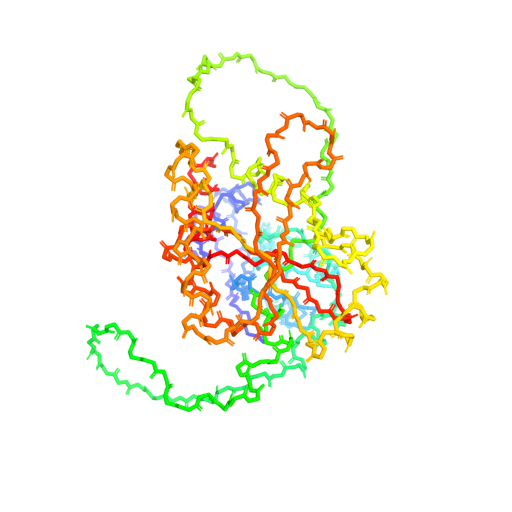5 -8.096 6.581 1.00 85.75 291 GLY A C 1
ATOM 2178 O O . GLY A 1 291 ? 9.662 -7.159 7.361 1.00 85.75 291 GLY A O 1
ATOM 2179 N N . GLN A 1 292 ? 9.195 -7.923 5.325 1.00 86.50 292 GLN A N 1
ATOM 2180 C CA . GLN A 1 292 ? 8.824 -6.619 4.792 1.00 86.50 292 GLN A CA 1
ATOM 2181 C C . GLN A 1 292 ? 7.406 -6.240 5.182 1.00 86.50 292 GLN A C 1
ATOM 2183 O O . GLN A 1 292 ? 6.451 -6.982 4.951 1.00 86.50 292 GLN A O 1
ATOM 2188 N N . ASN A 1 293 ? 7.266 -5.051 5.754 1.00 81.81 293 ASN A N 1
ATOM 2189 C CA . ASN A 1 293 ? 5.976 -4.521 6.177 1.00 81.81 293 ASN A CA 1
ATOM 2190 C C . ASN A 1 293 ? 5.131 -4.037 4.994 1.00 81.81 293 ASN A C 1
ATOM 2192 O O . ASN A 1 293 ? 3.904 -4.151 5.043 1.00 81.81 293 ASN A O 1
ATOM 2196 N N . ALA A 1 294 ? 5.774 -3.555 3.928 1.00 81.81 294 ALA A N 1
ATOM 2197 C CA . ALA A 1 294 ? 5.113 -3.005 2.756 1.00 81.81 294 ALA A CA 1
ATOM 2198 C C . ALA A 1 294 ? 5.863 -3.325 1.453 1.00 81.81 294 ALA A C 1
ATOM 2200 O O . ALA A 1 294 ? 7.076 -3.515 1.447 1.00 81.81 294 ALA A O 1
ATOM 2201 N N . VAL A 1 295 ? 5.118 -3.358 0.350 1.00 88.38 295 VAL A N 1
ATOM 2202 C CA . VAL A 1 295 ? 5.613 -3.419 -1.034 1.00 88.38 295 VAL A CA 1
ATOM 2203 C C . VAL A 1 295 ? 4.870 -2.364 -1.840 1.00 88.38 295 VAL A C 1
ATOM 2205 O O . VAL A 1 295 ? 3.663 -2.203 -1.663 1.00 88.38 295 VAL A O 1
ATOM 2208 N N . LEU A 1 296 ? 5.551 -1.652 -2.736 1.00 90.94 296 LEU A N 1
ATOM 2209 C CA . LEU A 1 296 ? 4.871 -0.763 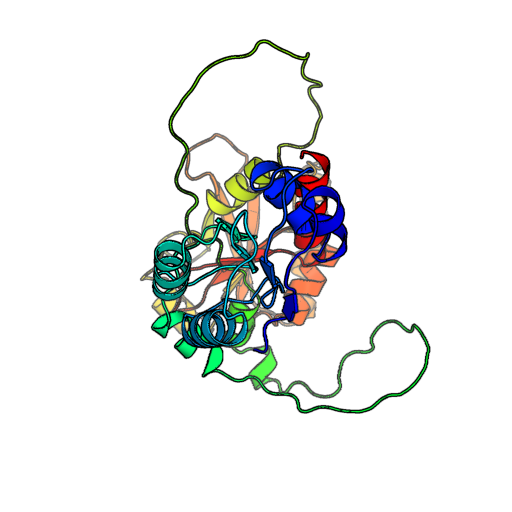-3.677 1.00 90.94 296 LEU A CA 1
ATOM 2210 C C . LEU A 1 296 ? 4.381 -1.574 -4.875 1.00 90.94 296 LEU A C 1
ATOM 2212 O O . LEU A 1 296 ? 5.168 -2.257 -5.516 1.00 90.94 296 LEU A O 1
ATOM 2216 N N . LEU A 1 297 ? 3.106 -1.462 -5.218 1.00 88.25 297 LEU A N 1
ATOM 2217 C CA . LEU A 1 297 ? 2.524 -2.049 -6.420 1.00 88.25 297 LEU A CA 1
ATOM 2218 C C . LEU A 1 297 ? 2.159 -0.953 -7.407 1.00 88.25 297 LEU A C 1
ATOM 2220 O O . LEU A 1 297 ? 1.525 0.027 -7.027 1.00 88.25 297 LEU A O 1
ATOM 2224 N N . ALA A 1 298 ? 2.502 -1.136 -8.675 1.00 87.25 298 ALA A N 1
ATOM 2225 C CA . ALA A 1 298 ? 2.208 -0.188 -9.737 1.00 87.25 298 ALA A CA 1
ATOM 2226 C C . ALA A 1 298 ? 1.685 -0.907 -10.988 1.00 87.25 298 ALA A C 1
ATOM 2228 O O . ALA A 1 298 ? 2.147 -1.993 -11.339 1.00 87.25 298 ALA A O 1
ATOM 2229 N N . ALA A 1 299 ? 0.720 -0.289 -11.666 1.00 87.12 299 ALA A N 1
ATOM 2230 C CA . ALA A 1 299 ? 0.195 -0.734 -12.955 1.00 87.12 299 ALA A CA 1
ATOM 2231 C C . ALA A 1 299 ? -0.076 0.484 -13.847 1.00 87.12 299 ALA A C 1
ATOM 2233 O O . ALA A 1 299 ? -0.183 1.605 -13.356 1.00 87.12 299 ALA A O 1
ATOM 2234 N N . ALA A 1 300 ? -0.186 0.268 -15.156 1.00 80.31 300 ALA A N 1
ATOM 2235 C CA . ALA A 1 300 ? -0.278 1.347 -16.141 1.00 80.31 300 ALA A CA 1
ATOM 2236 C C . ALA A 1 300 ? -1.502 2.274 -15.970 1.00 80.31 300 ALA A C 1
ATOM 2238 O O . ALA A 1 300 ? -1.449 3.442 -16.347 1.00 80.31 300 ALA A O 1
ATOM 2239 N N . ASP A 1 301 ? -2.604 1.765 -15.425 1.00 78.00 301 ASP A N 1
ATOM 2240 C CA . ASP A 1 301 ? -3.912 2.424 -15.368 1.00 78.00 301 ASP A CA 1
ATOM 2241 C C . ASP A 1 301 ? -4.285 2.958 -13.974 1.00 78.00 301 ASP A C 1
ATOM 2243 O O . ASP A 1 301 ? -5.327 3.601 -13.800 1.00 78.00 301 ASP A O 1
ATOM 2247 N N . ALA A 1 302 ? -3.425 2.747 -12.978 1.00 75.81 302 ALA A N 1
ATOM 2248 C CA . ALA A 1 302 ? -3.680 3.122 -11.596 1.00 75.81 302 ALA A CA 1
ATOM 2249 C C . ALA A 1 302 ? -2.463 3.809 -10.961 1.00 75.81 302 ALA A C 1
ATOM 2251 O O . ALA A 1 302 ? -1.323 3.453 -11.258 1.00 75.81 302 ALA A O 1
ATOM 2252 N N . PRO A 1 303 ? -2.679 4.765 -10.038 1.00 80.44 303 PRO A N 1
ATOM 2253 C CA . PRO A 1 303 ? -1.593 5.241 -9.194 1.00 80.44 303 PRO A CA 1
ATOM 2254 C C . PRO A 1 303 ? -0.957 4.073 -8.424 1.00 80.44 303 PRO A C 1
ATOM 2256 O O . PRO A 1 303 ? -1.699 3.171 -8.004 1.00 80.44 303 PRO A O 1
ATOM 2259 N N . PRO A 1 304 ? 0.369 4.085 -8.199 1.00 85.06 304 PRO A N 1
ATOM 2260 C CA . PRO A 1 304 ? 1.033 3.117 -7.344 1.00 85.06 304 PRO A CA 1
ATOM 2261 C C . PRO A 1 304 ? 0.427 3.096 -5.938 1.00 85.06 304 PRO A C 1
ATOM 2263 O O . PRO A 1 304 ? -0.054 4.111 -5.430 1.00 85.06 304 PRO A O 1
ATOM 2266 N N . ARG A 1 305 ? 0.431 1.931 -5.294 1.00 81.19 305 ARG A N 1
ATOM 2267 C CA . ARG A 1 305 ? -0.173 1.715 -3.975 1.00 81.19 305 ARG A CA 1
ATOM 2268 C C . ARG A 1 305 ? 0.747 0.898 -3.096 1.00 81.19 305 ARG A C 1
ATOM 2270 O O . ARG A 1 305 ? 1.349 -0.066 -3.557 1.00 81.19 305 ARG A O 1
ATOM 2277 N N . LEU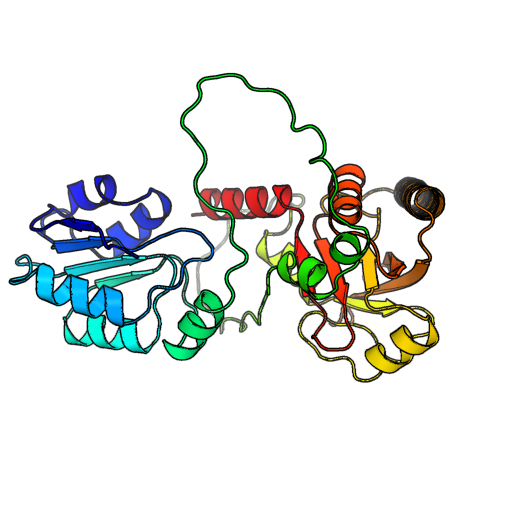 A 1 306 ? 0.784 1.234 -1.814 1.00 81.19 306 LEU A N 1
ATOM 2278 C CA . LEU A 1 306 ? 1.417 0.381 -0.820 1.00 81.19 306 LEU A CA 1
ATOM 2279 C C . LEU A 1 306 ? 0.517 -0.821 -0.529 1.00 81.19 306 LEU A C 1
ATOM 2281 O O . LEU A 1 306 ? -0.661 -0.688 -0.195 1.00 81.19 306 LEU A O 1
ATOM 2285 N N . TRP A 1 307 ? 1.088 -2.010 -0.638 1.00 81.12 307 TRP A N 1
ATOM 2286 C CA . TRP A 1 307 ? 0.500 -3.233 -0.133 1.00 81.12 307 TRP A CA 1
ATOM 2287 C C . TRP A 1 307 ? 1.172 -3.603 1.177 1.00 81.12 307 TRP A C 1
ATOM 2289 O O . TRP A 1 307 ? 2.367 -3.878 1.212 1.00 81.12 307 TRP A O 1
ATOM 2299 N N . LEU A 1 308 ? 0.391 -3.603 2.255 1.00 75.69 308 LEU A N 1
ATOM 2300 C CA . LEU A 1 308 ? 0.866 -3.976 3.579 1.00 75.69 308 LEU A CA 1
ATOM 2301 C C . LEU A 1 308 ? 0.779 -5.485 3.805 1.00 75.69 308 LEU A C 1
ATOM 2303 O O . LEU A 1 308 ? -0.217 -6.131 3.457 1.00 75.69 308 LEU A O 1
ATOM 2307 N N . ARG A 1 309 ? 1.798 -6.029 4.475 1.00 79.31 309 ARG A N 1
ATOM 2308 C CA . ARG A 1 309 ? 1.831 -7.426 4.912 1.00 79.31 309 ARG A CA 1
ATOM 2309 C C . ARG A 1 309 ? 0.615 -7.691 5.808 1.00 79.31 309 ARG A C 1
ATOM 2311 O O . ARG A 1 309 ? 0.392 -6.936 6.757 1.00 79.31 309 ARG A O 1
ATOM 2318 N N . PRO A 1 310 ? -0.167 -8.766 5.590 1.00 68.12 310 PRO A N 1
ATOM 2319 C CA . PRO A 1 310 ? -1.366 -9.034 6.387 1.00 68.12 310 PRO A CA 1
ATOM 2320 C C . PRO A 1 310 ? -1.119 -9.097 7.893 1.00 68.12 310 PRO A C 1
ATOM 2322 O O . PRO A 1 310 ? -1.974 -8.699 8.681 1.00 68.12 310 PRO A O 1
ATOM 2325 N N . THR A 1 311 ? 0.038 -9.611 8.299 1.00 67.31 311 THR A N 1
ATOM 2326 C CA . THR A 1 311 ? 0.425 -9.672 9.707 1.00 67.31 311 THR A CA 1
ATOM 2327 C C . THR A 1 311 ? 0.769 -8.290 10.260 1.00 67.31 311 THR A C 1
ATOM 2329 O O . THR A 1 311 ? 0.288 -7.966 11.339 1.00 67.31 311 THR A O 1
ATOM 2332 N N . PHE A 1 312 ? 1.456 -7.443 9.490 1.00 70.50 312 PHE A N 1
ATOM 2333 C CA . PHE A 1 312 ? 1.734 -6.056 9.873 1.00 70.50 312 PHE A CA 1
ATOM 2334 C C . PHE A 1 312 ? 0.450 -5.231 10.024 1.00 70.50 312 PHE A C 1
ATOM 2336 O O . PHE A 1 312 ? 0.273 -4.544 11.019 1.00 70.50 312 PHE A O 1
ATOM 2343 N N . MET A 1 313 ? -0.535 -5.401 9.132 1.00 61.00 313 MET A N 1
ATOM 2344 C CA . MET A 1 313 ? -1.856 -4.774 9.313 1.00 61.00 313 MET A CA 1
ATOM 2345 C C . MET A 1 313 ? -2.541 -5.176 10.631 1.00 61.00 313 MET A C 1
ATOM 2347 O O . MET A 1 313 ? -3.293 -4.390 11.200 1.00 61.00 313 MET A O 1
ATOM 2351 N N . ARG A 1 314 ? -2.316 -6.406 11.118 1.00 63.09 314 ARG A N 1
ATOM 2352 C CA . ARG A 1 314 ? -2.835 -6.853 12.422 1.00 63.09 314 ARG A CA 1
ATOM 2353 C C . ARG A 1 314 ? -2.020 -6.308 13.593 1.00 63.09 314 ARG A C 1
ATOM 2355 O O . ARG A 1 314 ? -2.597 -6.137 14.660 1.00 63.09 314 ARG A O 1
ATOM 2362 N N . GLU A 1 315 ? -0.717 -6.110 13.415 1.00 64.00 315 GLU A N 1
ATOM 2363 C CA . GLU A 1 315 ? 0.184 -5.496 14.401 1.00 64.00 315 GLU A CA 1
ATOM 2364 C C . GLU A 1 315 ? -0.200 -4.025 14.606 1.00 64.00 315 GLU A C 1
ATOM 2366 O O . GLU A 1 315 ? -0.581 -3.672 15.717 1.00 64.00 315 GLU A O 1
ATOM 2371 N N . LEU A 1 316 ? -0.294 -3.247 13.521 1.00 58.94 316 LEU A N 1
ATOM 2372 C CA . LEU A 1 316 ? -0.766 -1.856 13.534 1.00 58.94 316 LEU A CA 1
ATOM 2373 C C . LEU A 1 316 ? -2.122 -1.718 14.232 1.00 58.94 316 LEU A C 1
ATOM 2375 O O . LEU A 1 316 ? -2.292 -0.897 15.126 1.00 58.94 316 LEU A O 1
ATOM 2379 N N . ALA A 1 317 ? -3.078 -2.590 13.888 1.00 52.28 317 ALA A N 1
ATOM 2380 C CA . ALA A 1 317 ? -4.385 -2.575 14.532 1.00 52.28 317 ALA A CA 1
ATOM 2381 C C . ALA A 1 317 ? -4.289 -2.821 16.048 1.00 52.28 317 ALA A C 1
ATOM 2383 O O . ALA A 1 317 ? -5.069 -2.256 16.798 1.00 52.28 317 ALA A O 1
ATOM 2384 N N . ARG A 1 318 ? -3.368 -3.674 16.520 1.00 50.91 318 ARG A N 1
ATOM 2385 C CA . ARG A 1 318 ? -3.190 -3.957 17.956 1.00 50.91 318 ARG A CA 1
ATOM 2386 C C . ARG A 1 318 ? -2.514 -2.811 18.700 1.00 50.91 318 ARG A C 1
ATOM 2388 O O . ARG A 1 318 ? -2.883 -2.585 19.846 1.00 50.91 318 ARG A O 1
ATOM 2395 N N . GLU A 1 319 ? -1.551 -2.140 18.077 1.00 44.59 319 GLU A N 1
ATOM 2396 C CA . GLU A 1 319 ? -0.844 -0.988 18.651 1.00 44.59 319 GLU A CA 1
ATOM 2397 C C . GLU A 1 319 ? -1.780 0.216 18.787 1.00 44.59 319 GLU A C 1
ATOM 2399 O O . GLU A 1 319 ? -1.876 0.788 19.869 1.00 44.59 319 GLU A O 1
ATOM 2404 N N . GLU A 1 320 ? -2.602 0.487 17.770 1.00 41.06 320 GLU A N 1
ATOM 2405 C CA . GLU A 1 320 ? -3.673 1.495 17.828 1.00 41.06 320 GLU A CA 1
ATOM 2406 C C . GLU A 1 320 ? -4.657 1.220 18.992 1.00 41.06 320 GLU A C 1
ATOM 2408 O O . GLU A 1 320 ? -5.107 2.140 19.675 1.00 41.06 320 GLU A O 1
ATOM 2413 N N . TYR A 1 321 ? -4.935 -0.060 19.294 1.00 34.94 321 TYR A N 1
ATOM 2414 C CA . TYR A 1 321 ? -5.739 -0.477 20.458 1.00 34.94 321 TYR A CA 1
ATOM 2415 C C . TYR A 1 321 ? -5.001 -0.438 21.807 1.00 34.94 321 TYR A C 1
ATOM 2417 O O . TYR A 1 321 ? -5.669 -0.540 22.837 1.00 34.94 321 TYR A O 1
ATOM 2425 N N . ALA A 1 322 ? -3.668 -0.393 21.822 1.00 30.91 322 ALA A N 1
ATOM 2426 C CA . ALA A 1 322 ? -2.856 -0.386 23.041 1.00 30.91 322 ALA A CA 1
ATOM 2427 C C . ALA A 1 322 ? -2.464 1.035 23.481 1.00 30.91 322 ALA A C 1
ATOM 2429 O O . ALA A 1 322 ? -2.272 1.254 24.675 1.00 30.91 322 ALA A O 1
ATOM 2430 N N . SER A 1 323 ? -2.379 1.976 22.534 1.00 32.72 323 SER A N 1
ATOM 2431 C CA . SER A 1 323 ? -2.095 3.402 22.764 1.00 32.72 323 SER A CA 1
ATOM 2432 C C . SER A 1 323 ? -3.348 4.255 23.041 1.00 32.72 323 SER A C 1
ATOM 2434 O O . SER A 1 323 ? -3.222 5.459 23.260 1.00 32.72 323 SER A O 1
ATOM 2436 N N . SER A 1 324 ? -4.542 3.641 23.046 1.00 34.00 324 SER A N 1
ATOM 2437 C CA . SER A 1 324 ? -5.846 4.256 23.376 1.00 34.00 324 SER A CA 1
ATOM 2438 C C . SER A 1 324 ? -6.351 3.819 24.754 1.00 34.00 324 SER A C 1
ATOM 2440 O O . SER A 1 324 ? -6.944 4.658 25.470 1.00 34.00 324 SER A O 1
#